Protein AF-A0A8H7R487-F1 (afdb_monomer_lite)

Foldseek 3Di:
DVVVVLVVVVVLVVVQLLVLQAADPPDDDDDPDDDDLVVLLCCQAVSNNVNLQLQLDDADPQFADPDWDPKDFAPPQLVVLVQVSCCRHHHPQEDDPVPDDPPGFYFGRIKIWAAWTAGLNDIAGAPPDPDCFNQKFWFWTDDPVDPDIDTWMWGFNTKIWGWGQHPNDTGIGIWTQIWTWRFDDCPVVDDPPDPQWTWTDPDTDDDHSSSTGNPSRGNAGWDWDFDDDPPDPPTTITIGTDDDDDDD

Radius of gyration: 18.81 Å; chains: 1; bounding box: 47×40×55 Å

Sequence (248 aa):
MALFHHHQHHLHFLNRFLDLVQPIPPTVNIIHHHFDPHEFYALSTDITRASRVTGSEPLPPDAYPLSYRSIAFMPERLYNFLLSFYRIVYGDHLVHYTNGGEGRLFVSNQYNKMKTITMIDQNYRSVKARSRRGAYAQVLFHADDRDEPMAWPCEIQFFFRHVQIVDGAPTEHVFAFVRWCNIHGDNDGRRFVDPFLEPWCSSFHVEAMDCIVPVHRLYGQVAVVKYGAQRSTNARTVVISLPKKLLA

pLDDT: mean 75.92, std 18.9, range [23.52, 97.25]

Organism: NCBI:txid1195481

Structure (mmCIF, N/CA/C/O backbone):
data_AF-A0A8H7R487-F1
#
_entry.id   AF-A0A8H7R487-F1
#
loop_
_atom_site.group_PDB
_atom_site.id
_atom_site.type_symbol
_atom_site.label_atom_id
_atom_site.label_alt_id
_atom_site.label_comp_id
_atom_site.label_asym_id
_atom_site.label_entity_id
_atom_site.label_seq_id
_atom_site.pdbx_PDB_ins_code
_atom_site.Cartn_x
_atom_site.Cartn_y
_atom_site.Cartn_z
_atom_site.occupancy
_atom_site.B_iso_or_equiv
_atom_site.auth_seq_id
_atom_site.auth_comp_id
_atom_site.auth_asym_id
_atom_site.auth_atom_id
_atom_site.pdbx_PDB_model_num
ATOM 1 N N . MET A 1 1 ? -4.572 16.108 -28.560 1.00 26.02 1 MET A N 1
ATOM 2 C CA . MET A 1 1 ? -5.484 14.947 -28.445 1.00 26.02 1 MET A CA 1
ATOM 3 C C . MET A 1 1 ? -4.925 13.784 -27.608 1.00 26.02 1 MET A C 1
ATOM 5 O O . MET A 1 1 ? -5.729 13.091 -27.012 1.00 26.02 1 MET A O 1
ATOM 9 N N . ALA A 1 2 ? -3.604 13.599 -27.449 1.00 28.09 2 ALA A N 1
ATOM 10 C CA . ALA A 1 2 ? -3.029 12.470 -26.684 1.00 28.09 2 ALA A CA 1
ATOM 11 C C . ALA A 1 2 ? -2.961 12.630 -25.141 1.00 28.09 2 ALA A C 1
ATOM 13 O O . ALA A 1 2 ? -2.787 11.647 -24.428 1.00 28.09 2 ALA A O 1
ATOM 14 N N . LEU A 1 3 ? -3.138 13.844 -24.599 1.00 24.91 3 LEU A N 1
ATOM 15 C CA . LEU A 1 3 ? -3.221 14.084 -23.143 1.00 24.91 3 LEU A CA 1
ATOM 16 C C . LEU A 1 3 ? -4.493 13.489 -22.507 1.00 24.91 3 LEU A C 1
ATOM 18 O O . LEU A 1 3 ? -4.497 13.192 -21.316 1.00 24.91 3 LEU A O 1
ATOM 22 N N . PHE A 1 4 ? -5.547 13.272 -23.302 1.00 23.52 4 PHE A N 1
ATOM 23 C CA . PHE A 1 4 ? -6.805 12.690 -22.831 1.00 23.52 4 PHE A CA 1
ATOM 24 C C . PHE A 1 4 ? -6.697 11.178 -22.575 1.00 23.52 4 PHE A C 1
ATOM 26 O O . PHE A 1 4 ? -7.231 10.703 -21.577 1.00 23.52 4 PHE A O 1
ATOM 33 N N . HIS A 1 5 ? -5.936 10.432 -23.385 1.00 29.22 5 HIS A N 1
ATOM 34 C CA . HIS A 1 5 ? -5.805 8.978 -23.211 1.00 29.22 5 HIS A CA 1
ATOM 35 C C . HIS A 1 5 ? -4.975 8.581 -21.981 1.00 29.22 5 HIS A C 1
ATOM 37 O O . HIS A 1 5 ? -5.336 7.650 -21.268 1.00 29.22 5 HIS A O 1
ATOM 43 N N . HIS A 1 6 ? -3.892 9.304 -21.671 1.00 36.34 6 HIS A N 1
ATOM 44 C CA . HIS A 1 6 ? -3.061 8.991 -20.499 1.00 36.34 6 HIS A CA 1
ATOM 45 C C . HIS A 1 6 ? -3.786 9.279 -19.175 1.00 36.34 6 HIS A C 1
ATOM 47 O O . HIS A 1 6 ? -3.665 8.519 -18.214 1.00 36.34 6 HIS A O 1
ATOM 53 N N . HIS A 1 7 ? -4.592 10.346 -19.139 1.00 38.44 7 HIS A N 1
ATOM 54 C CA . HIS A 1 7 ? -5.440 10.641 -17.989 1.00 38.44 7 HIS A CA 1
ATOM 55 C C . HIS A 1 7 ? -6.543 9.588 -17.818 1.00 38.44 7 HIS A C 1
ATOM 57 O O . HIS A 1 7 ? -6.827 9.204 -16.689 1.00 38.44 7 HIS A O 1
ATOM 63 N N . GLN A 1 8 ? -7.090 9.052 -18.917 1.00 46.31 8 GLN A N 1
ATOM 64 C CA . GLN A 1 8 ? -8.057 7.954 -18.871 1.00 46.31 8 GLN A CA 1
ATOM 65 C C . GLN A 1 8 ? -7.461 6.667 -18.299 1.00 46.31 8 GLN A C 1
ATOM 67 O O . GLN A 1 8 ? -8.051 6.131 -17.375 1.00 46.31 8 GLN A O 1
ATOM 72 N N . HIS A 1 9 ? -6.292 6.192 -18.744 1.00 50.19 9 HIS A N 1
ATOM 73 C CA . HIS A 1 9 ? -5.714 4.957 -18.185 1.00 50.19 9 HIS A CA 1
ATOM 74 C C . HIS A 1 9 ? -5.382 5.071 -16.691 1.00 50.19 9 HIS A C 1
ATOM 76 O O . HIS A 1 9 ? -5.595 4.116 -15.953 1.00 50.19 9 HIS A O 1
ATOM 82 N N . HIS A 1 10 ? -4.918 6.236 -16.228 1.00 49.34 10 HIS A N 1
ATOM 83 C CA . HIS A 1 10 ? -4.695 6.480 -14.802 1.00 49.34 10 HIS A CA 1
ATOM 84 C C . HIS A 1 10 ? -6.005 6.602 -14.016 1.00 49.34 10 HIS A C 1
ATOM 86 O O . HIS A 1 10 ? -6.115 6.020 -12.949 1.00 49.34 10 HIS A O 1
ATOM 92 N N . LEU A 1 11 ? -7.011 7.324 -14.519 1.00 48.47 11 LEU A N 1
ATOM 93 C CA . LEU A 1 11 ? -8.323 7.390 -13.866 1.00 48.47 11 LEU A CA 1
ATOM 94 C C . LEU A 1 11 ? -9.015 6.021 -13.849 1.00 48.47 11 LEU A C 1
ATOM 96 O O . LEU A 1 11 ? -9.622 5.681 -12.845 1.00 48.47 11 LEU A O 1
ATOM 100 N N . HIS A 1 12 ? -8.877 5.215 -14.903 1.00 54.31 12 HIS A N 1
ATOM 101 C CA . HIS A 1 12 ? -9.318 3.820 -14.920 1.00 54.31 12 HIS A CA 1
ATOM 102 C C . HIS A 1 12 ? -8.524 2.979 -13.917 1.00 54.31 12 HIS A C 1
ATOM 104 O O . HIS A 1 12 ? -9.135 2.250 -13.150 1.00 54.31 12 HIS A O 1
ATOM 110 N N . PHE A 1 13 ? -7.194 3.108 -13.851 1.00 54.09 13 PHE A N 1
ATOM 111 C CA . PHE A 1 13 ? -6.378 2.443 -12.830 1.00 54.09 13 PHE A CA 1
ATOM 112 C C . PHE A 1 13 ? -6.825 2.822 -11.415 1.00 54.09 13 PHE A C 1
ATOM 114 O O . PHE A 1 13 ? -7.031 1.936 -10.598 1.00 54.09 13 PHE A O 1
ATOM 121 N N . LEU A 1 14 ? -7.023 4.114 -11.139 1.00 52.91 14 LEU A N 1
ATOM 122 C CA . LEU A 1 14 ? -7.498 4.620 -9.854 1.00 52.91 14 LEU A CA 1
ATOM 123 C C . LEU A 1 14 ? -8.879 4.073 -9.528 1.00 52.91 14 LEU A C 1
ATOM 125 O O . LEU A 1 14 ? -9.044 3.432 -8.501 1.00 52.91 14 LEU A O 1
ATOM 129 N N . ASN A 1 15 ? -9.852 4.280 -10.414 1.00 51.72 15 ASN A N 1
ATOM 130 C CA . ASN A 1 15 ? -11.217 3.808 -10.219 1.00 51.72 15 ASN A CA 1
ATOM 131 C C . ASN A 1 15 ? -11.252 2.294 -10.025 1.00 51.72 15 ASN A C 1
ATOM 133 O O . ASN A 1 15 ? -11.994 1.831 -9.180 1.00 51.72 15 ASN A O 1
ATOM 137 N N . ARG A 1 16 ? -10.396 1.526 -10.709 1.00 58.84 16 ARG A N 1
ATOM 138 C CA . ARG A 1 16 ? -10.346 0.068 -10.562 1.00 58.84 16 ARG A CA 1
ATOM 139 C C . ARG A 1 16 ? -9.568 -0.390 -9.349 1.00 58.84 16 ARG A C 1
ATOM 141 O O . ARG A 1 16 ? -9.973 -1.356 -8.729 1.00 58.84 16 ARG A O 1
ATOM 148 N N . PHE A 1 17 ? -8.490 0.282 -8.963 1.00 52.75 17 PHE A N 1
ATOM 149 C CA . PHE A 1 17 ? -7.848 0.040 -7.673 1.00 52.75 17 PHE A CA 1
ATOM 150 C C . PHE A 1 17 ? -8.853 0.276 -6.539 1.00 52.75 17 PHE A C 1
ATOM 152 O O . PHE A 1 17 ? -8.942 -0.535 -5.621 1.00 52.75 17 PHE A O 1
ATOM 159 N N . LEU A 1 18 ? -9.658 1.335 -6.654 1.00 54.44 18 LEU A N 1
ATOM 160 C CA . LEU A 1 18 ? -10.776 1.619 -5.763 1.00 54.44 18 LEU A CA 1
ATOM 161 C C . LEU A 1 18 ? -11.892 0.573 -5.879 1.00 54.44 18 LEU A C 1
ATOM 163 O O . LEU A 1 18 ? -12.386 0.155 -4.850 1.00 54.44 18 LEU A O 1
ATOM 167 N N . ASP A 1 19 ? -12.238 0.091 -7.077 1.00 53.88 19 ASP A N 1
ATOM 168 C CA . ASP A 1 19 ? -13.230 -0.980 -7.265 1.00 53.88 19 ASP A CA 1
ATOM 169 C C . ASP A 1 19 ? -12.734 -2.330 -6.740 1.00 53.88 19 ASP A C 1
ATOM 171 O O . ASP A 1 19 ? -13.540 -3.200 -6.413 1.00 53.88 19 ASP A O 1
ATOM 175 N N . LEU A 1 20 ? -11.417 -2.541 -6.676 1.00 49.78 20 LEU A N 1
ATOM 176 C CA . LEU A 1 20 ? -10.867 -3.686 -5.977 1.00 49.78 20 LEU A CA 1
ATOM 177 C C . LEU A 1 20 ? -11.161 -3.495 -4.497 1.00 49.78 20 LEU A C 1
ATOM 179 O O . LEU A 1 20 ? -11.842 -4.328 -3.935 1.00 49.78 20 LEU A O 1
ATOM 183 N N . VAL A 1 21 ? -10.773 -2.400 -3.858 1.00 50.91 21 VAL A N 1
ATOM 184 C CA . VAL A 1 21 ? -11.092 -2.203 -2.436 1.00 50.91 21 VAL A CA 1
ATOM 185 C C . VAL A 1 21 ? -12.616 -2.077 -2.241 1.00 50.91 21 VAL A C 1
ATOM 187 O O . VAL A 1 21 ? -13.202 -1.044 -2.518 1.00 50.91 21 VAL A O 1
ATOM 190 N N . GLN A 1 22 ? -13.290 -3.122 -1.761 1.00 52.34 22 GLN A N 1
ATOM 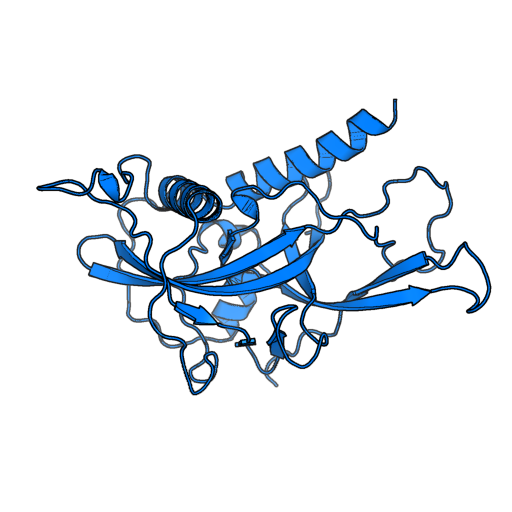191 C CA . GLN A 1 22 ? -14.736 -3.092 -1.503 1.00 52.34 22 GLN A CA 1
ATOM 192 C C . GLN A 1 22 ? -15.008 -3.157 0.004 1.00 52.34 22 GLN A C 1
ATOM 194 O O . GLN A 1 22 ? -14.221 -3.776 0.729 1.00 52.34 22 GLN A O 1
ATOM 199 N N . PRO A 1 23 ? -16.126 -2.581 0.487 1.00 48.59 23 PRO A N 1
ATOM 200 C CA . PRO A 1 23 ? -16.543 -2.750 1.870 1.00 48.59 23 PRO A CA 1
ATOM 201 C C . PRO A 1 23 ? -16.678 -4.233 2.205 1.00 48.59 23 PRO A C 1
ATOM 203 O O . PRO A 1 23 ? -17.363 -4.983 1.501 1.00 48.59 23 PRO A O 1
ATOM 206 N N . ILE A 1 24 ? -16.042 -4.671 3.288 1.00 48.88 24 ILE A N 1
ATOM 207 C CA . ILE A 1 24 ? -16.212 -6.040 3.772 1.00 48.88 24 ILE A CA 1
ATOM 208 C C . ILE A 1 24 ? -17.631 -6.157 4.359 1.00 48.88 24 ILE A C 1
ATOM 210 O O . ILE A 1 24 ? -18.002 -5.344 5.209 1.00 48.88 24 ILE A O 1
ATOM 214 N N . PRO A 1 25 ? -18.455 -7.140 3.938 1.00 39.41 25 PRO A N 1
ATOM 215 C CA . PRO A 1 25 ? -19.746 -7.381 4.572 1.00 39.41 25 PRO A CA 1
ATOM 216 C C . PRO A 1 25 ? -19.557 -7.718 6.063 1.00 39.41 25 PRO A C 1
ATOM 218 O O . PRO A 1 25 ? -18.576 -8.378 6.402 1.00 39.41 25 PRO A O 1
ATOM 221 N N . PRO A 1 26 ? -20.503 -7.363 6.954 1.00 38.28 26 PRO A N 1
ATOM 222 C CA . PRO A 1 26 ? -20.344 -7.424 8.417 1.00 38.28 26 PRO A CA 1
ATOM 223 C C . PRO A 1 26 ? -20.295 -8.839 9.039 1.00 38.28 26 PRO A C 1
ATOM 225 O O . PRO A 1 26 ? -20.679 -9.038 10.184 1.00 38.28 26 PRO A O 1
ATOM 228 N N . THR A 1 27 ? -19.842 -9.857 8.309 1.00 36.78 27 THR A N 1
ATOM 229 C CA . THR A 1 27 ? -19.671 -11.225 8.818 1.00 36.78 27 THR A CA 1
ATOM 230 C C . THR A 1 27 ? -18.433 -11.875 8.209 1.00 36.78 27 THR A C 1
ATOM 232 O O . THR A 1 27 ? -18.515 -12.691 7.295 1.00 36.78 27 THR A O 1
ATOM 235 N N . VAL A 1 28 ? -17.260 -11.547 8.748 1.00 38.66 28 VAL A N 1
ATOM 236 C CA . VAL A 1 28 ? -16.087 -12.416 8.621 1.00 38.66 28 VAL A CA 1
ATOM 237 C C . VAL A 1 28 ? -15.566 -12.687 10.024 1.00 38.66 28 VAL A C 1
ATOM 239 O O . VAL A 1 28 ? -15.021 -11.809 10.680 1.00 38.66 28 VAL A O 1
ATOM 242 N N . ASN A 1 29 ? -15.764 -13.919 10.495 1.00 31.83 29 ASN A N 1
ATOM 243 C CA . ASN A 1 29 ? -15.099 -14.411 11.696 1.00 31.83 29 ASN A CA 1
ATOM 244 C C . ASN A 1 29 ? -13.588 -14.373 11.446 1.00 31.83 29 ASN A C 1
ATOM 246 O O . ASN A 1 29 ? -13.082 -15.140 10.627 1.00 31.83 29 ASN A O 1
ATOM 250 N N . ILE A 1 30 ? -12.876 -13.481 12.133 1.00 41.38 30 ILE A N 1
ATOM 251 C CA . ILE A 1 30 ? -11.419 -13.396 12.049 1.00 41.38 30 ILE A CA 1
ATOM 252 C C . ILE A 1 30 ? -10.845 -14.563 12.854 1.00 41.38 30 ILE A C 1
ATOM 254 O O . ILE A 1 30 ? -10.816 -14.551 14.084 1.00 41.38 30 ILE A O 1
ATOM 258 N N . ILE A 1 31 ? -10.410 -15.602 12.149 1.00 42.34 31 ILE A N 1
ATOM 259 C CA . ILE A 1 31 ? -9.563 -16.647 12.713 1.00 42.34 31 ILE A CA 1
ATOM 260 C C . ILE A 1 31 ? -8.160 -16.035 12.829 1.00 42.34 31 ILE A C 1
ATOM 262 O O . ILE A 1 31 ? -7.706 -15.338 11.922 1.00 42.34 31 ILE A O 1
ATOM 266 N N . HIS A 1 32 ? -7.451 -16.268 13.936 1.00 41.78 32 HIS A N 1
ATOM 267 C CA . HIS A 1 32 ? -6.013 -16.000 13.995 1.00 41.78 32 HIS A CA 1
ATOM 268 C C . HIS A 1 32 ? -5.321 -16.901 12.967 1.00 41.78 32 HIS A C 1
ATOM 270 O O . HIS A 1 32 ? -5.027 -18.064 13.242 1.00 41.78 32 HIS A O 1
ATOM 276 N N . HIS A 1 33 ? -5.135 -16.392 11.755 1.00 56.25 33 HIS A N 1
ATOM 277 C CA . HIS A 1 33 ? -4.571 -17.173 10.672 1.00 56.25 33 HIS A CA 1
ATOM 278 C C . HIS A 1 33 ? -3.057 -17.286 10.870 1.00 56.25 33 HIS A C 1
ATOM 280 O O . HIS A 1 33 ? -2.335 -16.296 10.989 1.00 56.25 33 HIS A O 1
ATOM 286 N N . HIS A 1 34 ? -2.582 -18.528 10.937 1.00 77.25 34 HIS A N 1
ATOM 287 C CA . HIS A 1 34 ? -1.179 -18.840 10.717 1.00 77.25 34 HIS A CA 1
ATOM 288 C C . HIS A 1 34 ? -0.788 -18.359 9.314 1.00 77.25 34 HIS A C 1
ATOM 290 O O . HIS A 1 34 ? -1.612 -18.395 8.402 1.00 77.25 34 HIS A O 1
ATOM 296 N N . PHE A 1 35 ? 0.451 -17.902 9.137 1.00 82.25 35 PHE A N 1
ATOM 297 C CA . PHE A 1 35 ? 0.938 -17.531 7.813 1.00 82.25 35 PHE A CA 1
ATOM 298 C C . PHE A 1 35 ? 0.898 -18.747 6.876 1.00 82.25 35 PHE A C 1
ATOM 300 O O . PHE A 1 35 ? 1.613 -19.721 7.101 1.00 82.25 35 PHE A O 1
ATOM 307 N N . ASP A 1 36 ? 0.073 -18.672 5.830 1.00 85.19 36 ASP A N 1
ATOM 308 C CA . ASP A 1 36 ? 0.046 -19.629 4.725 1.00 85.19 36 ASP A CA 1
ATOM 309 C C . ASP A 1 36 ? 0.674 -18.974 3.480 1.00 85.19 36 ASP A C 1
ATOM 311 O O . ASP A 1 36 ? 0.131 -18.001 2.938 1.00 85.19 36 ASP A O 1
ATOM 315 N N . PRO A 1 37 ? 1.814 -19.485 2.988 1.00 82.94 37 PRO A N 1
ATOM 316 C CA . PRO A 1 37 ? 2.452 -18.918 1.814 1.00 82.94 37 PRO A CA 1
ATOM 317 C C . PRO A 1 37 ? 1.656 -19.045 0.510 1.00 82.94 37 PRO A C 1
ATOM 319 O O . PRO A 1 37 ? 1.810 -18.194 -0.371 1.00 82.94 37 PRO A O 1
ATOM 322 N N . HIS A 1 38 ? 0.824 -20.080 0.359 1.00 83.06 38 HIS A N 1
ATOM 323 C CA . HIS A 1 38 ? -0.032 -20.237 -0.818 1.00 83.06 38 HIS A CA 1
ATOM 324 C C . HIS A 1 38 ? -1.132 -19.181 -0.824 1.00 83.06 38 HIS A C 1
ATOM 326 O O . HIS A 1 38 ? -1.396 -18.569 -1.862 1.00 83.06 38 HIS A O 1
ATOM 332 N N . GLU A 1 39 ? -1.728 -18.925 0.341 1.00 84.12 39 GLU A N 1
ATOM 333 C CA . GLU A 1 39 ? -2.702 -17.852 0.500 1.00 84.12 39 GLU A CA 1
ATOM 334 C C . GLU A 1 39 ? -2.058 -16.487 0.248 1.00 84.12 39 GLU A C 1
ATOM 336 O O . GLU A 1 39 ? -2.569 -15.719 -0.567 1.00 84.12 39 GLU A O 1
ATOM 341 N N . PHE A 1 40 ? -0.889 -16.212 0.836 1.00 83.31 40 PHE A N 1
ATOM 342 C CA . PHE A 1 40 ? -0.150 -14.975 0.572 1.00 83.31 40 PHE A CA 1
ATOM 343 C C . PHE A 1 40 ? 0.125 -14.784 -0.925 1.00 83.31 40 PHE A C 1
ATOM 345 O O . PHE A 1 40 ? -0.071 -13.695 -1.473 1.00 83.31 40 PHE A O 1
ATOM 352 N N . TYR A 1 41 ? 0.564 -15.845 -1.611 1.00 81.62 41 TYR A N 1
ATOM 353 C CA . TYR A 1 41 ? 0.789 -15.788 -3.049 1.00 81.62 41 TYR A CA 1
ATOM 354 C C . TYR A 1 41 ? -0.503 -15.438 -3.792 1.00 81.62 41 TYR A C 1
ATOM 356 O O . TYR A 1 41 ? -0.489 -14.499 -4.587 1.00 81.62 41 TYR A O 1
ATOM 364 N N . ALA A 1 42 ? -1.615 -16.109 -3.482 1.00 81.31 42 ALA A N 1
ATOM 365 C CA . ALA A 1 42 ? -2.911 -15.839 -4.096 1.00 81.31 42 ALA A CA 1
ATOM 366 C C . ALA A 1 42 ? -3.372 -14.387 -3.881 1.00 81.31 42 ALA A C 1
ATOM 368 O O . ALA A 1 42 ? -3.805 -13.751 -4.832 1.00 81.31 42 ALA A O 1
ATOM 369 N N . LEU A 1 43 ? -3.203 -13.800 -2.691 1.00 81.50 43 LEU A N 1
ATOM 370 C CA . LEU A 1 43 ? -3.587 -12.397 -2.432 1.00 81.50 43 LEU A CA 1
ATOM 371 C C . LEU A 1 43 ? -2.824 -11.387 -3.310 1.00 81.50 43 LEU A C 1
ATOM 373 O O . LEU A 1 43 ? -3.329 -10.301 -3.617 1.00 81.50 43 LEU A O 1
ATOM 377 N N . SER A 1 44 ? -1.614 -11.757 -3.736 1.00 76.31 44 SER A N 1
ATOM 378 C CA . SER A 1 44 ? -0.764 -10.938 -4.601 1.00 76.31 44 SER A CA 1
ATOM 379 C C . SER A 1 44 ? -0.968 -11.182 -6.103 1.00 76.31 44 SER A C 1
ATOM 381 O O . SER A 1 44 ? -0.537 -10.346 -6.895 1.00 76.31 44 SER A O 1
ATOM 383 N N . THR A 1 45 ? -1.589 -12.299 -6.508 1.00 75.81 45 THR A N 1
ATOM 384 C CA . THR A 1 45 ? -1.719 -12.718 -7.922 1.00 75.81 45 THR A CA 1
ATOM 385 C C . THR A 1 45 ? -3.156 -12.851 -8.414 1.00 75.81 45 THR A C 1
ATOM 387 O O . THR A 1 45 ? -3.431 -12.542 -9.570 1.00 75.81 45 THR A O 1
ATOM 390 N N . ASP A 1 46 ? -4.077 -13.257 -7.546 1.00 77.31 46 ASP A N 1
ATOM 391 C CA . ASP A 1 46 ? -5.496 -13.389 -7.839 1.00 77.31 46 ASP A CA 1
ATOM 392 C C . ASP A 1 46 ? -6.197 -12.048 -7.604 1.00 77.31 46 ASP A C 1
ATOM 394 O O . ASP A 1 46 ? -6.462 -11.624 -6.473 1.00 77.31 46 ASP A O 1
ATOM 398 N N . ILE A 1 47 ? -6.489 -11.345 -8.698 1.00 69.25 47 ILE A N 1
ATOM 399 C CA . ILE A 1 47 ? -7.143 -10.039 -8.625 1.00 69.25 47 ILE A CA 1
ATOM 400 C C . ILE A 1 47 ? -8.586 -10.159 -8.118 1.00 69.25 47 ILE A C 1
ATOM 402 O O . ILE A 1 47 ? -9.075 -9.232 -7.481 1.00 69.25 47 ILE A O 1
ATOM 406 N N . THR A 1 48 ? -9.258 -11.299 -8.295 1.00 67.38 48 THR A N 1
ATOM 407 C CA . THR A 1 48 ? -10.623 -11.474 -7.767 1.00 67.38 48 THR A CA 1
ATOM 408 C C . THR A 1 48 ? -10.646 -11.443 -6.237 1.00 67.38 48 THR A C 1
ATOM 410 O O . THR A 1 48 ? -11.623 -11.001 -5.631 1.00 67.38 48 THR A O 1
ATOM 413 N N . ARG A 1 49 ? -9.532 -11.841 -5.607 1.00 67.06 49 ARG A N 1
ATOM 414 C CA . ARG A 1 49 ? -9.318 -11.791 -4.154 1.00 67.06 49 ARG A CA 1
ATOM 415 C C . ARG A 1 49 ? -8.669 -10.496 -3.683 1.00 67.06 49 ARG A C 1
ATOM 417 O O . ARG A 1 49 ? -8.737 -10.206 -2.492 1.00 67.06 49 ARG A O 1
ATOM 424 N N . ALA A 1 50 ? -8.100 -9.700 -4.594 1.00 60.34 50 ALA A N 1
ATOM 425 C CA . ALA A 1 50 ? -7.521 -8.386 -4.298 1.00 60.34 50 ALA A CA 1
ATOM 426 C C . ALA A 1 50 ? -8.464 -7.491 -3.508 1.00 60.34 50 ALA A C 1
ATOM 428 O O . ALA A 1 50 ? -8.017 -6.699 -2.683 1.00 60.34 50 ALA A O 1
ATOM 429 N N . SER A 1 51 ? -9.760 -7.635 -3.778 1.00 62.34 51 SER A N 1
ATOM 430 C CA . SER A 1 51 ? -10.793 -6.808 -3.188 1.00 62.34 51 SER A CA 1
ATOM 431 C C . SER A 1 51 ? -10.989 -6.982 -1.697 1.00 62.34 51 SER A C 1
ATOM 433 O O . SER A 1 51 ? -11.531 -6.112 -1.021 1.00 62.34 51 SER A O 1
ATOM 435 N N . ARG A 1 52 ? -10.505 -8.109 -1.183 1.00 71.81 52 ARG A N 1
ATOM 436 C CA . ARG A 1 52 ? -10.580 -8.485 0.223 1.00 71.81 52 ARG A CA 1
ATOM 437 C C . ARG A 1 52 ? -9.290 -8.181 0.973 1.00 71.81 52 ARG A C 1
ATOM 439 O O . ARG A 1 52 ? -9.225 -8.450 2.165 1.00 71.81 52 ARG A O 1
ATOM 446 N N . VAL A 1 53 ? -8.272 -7.658 0.283 1.00 82.88 53 VAL A N 1
ATOM 447 C CA . VAL A 1 53 ? -6.964 -7.389 0.875 1.00 82.88 53 VAL A CA 1
ATOM 448 C C . VAL A 1 53 ? -6.992 -6.043 1.583 1.00 82.88 53 VAL A C 1
ATOM 450 O O . VAL A 1 53 ? -7.000 -4.985 0.956 1.00 82.88 53 VAL A O 1
ATOM 453 N N . THR A 1 54 ? -6.947 -6.084 2.903 1.00 89.56 54 THR A N 1
ATOM 454 C CA . THR A 1 54 ? -6.978 -4.901 3.768 1.00 89.56 54 THR A CA 1
ATOM 455 C C . THR A 1 54 ? -5.597 -4.505 4.273 1.00 89.56 54 THR A C 1
ATOM 457 O O . THR A 1 54 ? -5.399 -3.372 4.707 1.00 89.56 54 THR A O 1
ATOM 460 N N . GLY A 1 55 ? -4.632 -5.427 4.219 1.00 90.94 55 GLY A N 1
ATOM 461 C CA . GLY A 1 55 ? -3.321 -5.275 4.841 1.00 90.94 55 GLY A CA 1
ATOM 462 C C . GLY A 1 55 ? -3.234 -5.887 6.235 1.00 90.94 55 GLY A C 1
ATOM 463 O O . GLY A 1 55 ? -2.154 -5.824 6.818 1.00 90.94 55 GLY A O 1
ATOM 464 N N . SER A 1 56 ? -4.320 -6.468 6.759 1.00 92.25 56 SER A N 1
ATOM 465 C CA . SER A 1 56 ? -4.333 -7.198 8.033 1.00 92.25 56 SER A CA 1
ATOM 466 C C . SER A 1 56 ? -4.083 -8.696 7.904 1.00 92.25 56 SER A C 1
ATOM 468 O O . SER A 1 56 ? -4.168 -9.424 8.893 1.00 92.25 56 SER A O 1
ATOM 470 N N . GLU A 1 57 ? -3.844 -9.183 6.690 1.00 90.50 57 GLU A N 1
ATOM 471 C CA . GLU A 1 57 ? -3.581 -10.597 6.456 1.00 90.50 57 GLU A CA 1
ATOM 472 C C . GLU A 1 57 ? -2.239 -11.009 7.097 1.00 90.50 57 GLU A C 1
ATOM 474 O O . GLU A 1 57 ? -1.353 -10.165 7.280 1.00 90.50 57 GLU A O 1
ATOM 479 N N . PRO A 1 58 ? -2.068 -12.288 7.477 1.00 88.31 58 PRO A N 1
ATOM 480 C CA . PRO A 1 58 ? -0.839 -12.742 8.110 1.00 88.31 58 PRO A CA 1
ATOM 481 C C . PRO A 1 58 ? 0.380 -12.564 7.207 1.00 88.31 58 PRO A C 1
ATOM 483 O O . PRO A 1 58 ? 0.392 -12.970 6.044 1.00 88.31 58 PRO A O 1
ATOM 486 N N . LEU A 1 59 ? 1.450 -12.039 7.797 1.00 88.44 59 LEU A N 1
ATOM 487 C CA . LEU A 1 59 ? 2.760 -11.943 7.168 1.00 88.44 59 LEU A CA 1
ATOM 488 C C . LEU A 1 59 ? 3.698 -13.056 7.654 1.00 88.44 59 LEU A C 1
ATOM 490 O O . LEU A 1 59 ? 3.497 -13.596 8.747 1.00 88.44 59 LEU A O 1
ATOM 494 N N . PRO A 1 60 ? 4.754 -13.376 6.880 1.00 85.94 60 PRO A N 1
ATOM 495 C CA . PRO A 1 60 ? 5.819 -14.254 7.346 1.00 85.94 60 PRO A CA 1
ATOM 496 C C . PRO A 1 60 ? 6.377 -13.803 8.709 1.00 85.94 60 PRO A C 1
ATOM 498 O O . PRO A 1 60 ? 6.505 -12.597 8.943 1.00 85.94 60 PRO A O 1
ATOM 501 N N . PRO A 1 61 ? 6.781 -14.730 9.598 1.00 81.81 61 PRO A N 1
ATOM 502 C CA . PRO A 1 61 ? 7.326 -14.376 10.913 1.00 81.81 61 PRO A CA 1
ATOM 503 C C . PRO A 1 61 ? 8.553 -13.451 10.861 1.00 81.81 61 PRO A C 1
ATOM 505 O O . PRO A 1 61 ? 8.789 -12.668 11.779 1.00 81.81 61 PRO A O 1
ATOM 508 N N . ASP A 1 62 ? 9.334 -13.528 9.785 1.00 83.81 62 ASP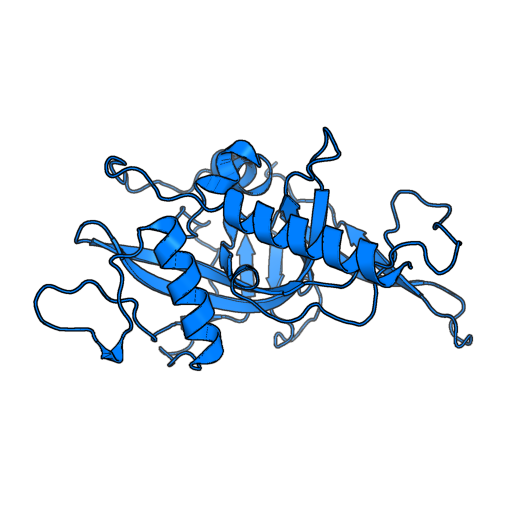 A N 1
ATOM 509 C CA . ASP A 1 62 ? 10.543 -12.743 9.539 1.00 83.81 62 ASP A CA 1
ATOM 510 C C . ASP A 1 62 ? 10.285 -11.476 8.705 1.00 83.81 62 ASP A C 1
ATOM 512 O O . ASP A 1 62 ? 11.231 -10.815 8.258 1.00 83.81 62 ASP A O 1
ATOM 516 N N . ALA A 1 63 ? 9.014 -11.117 8.485 1.00 86.31 63 ALA A N 1
ATOM 517 C CA . ALA A 1 63 ? 8.679 -10.035 7.574 1.00 86.31 63 ALA A CA 1
ATOM 518 C C . ALA A 1 63 ? 9.174 -8.674 8.054 1.00 86.31 63 ALA A C 1
ATOM 520 O O . ALA A 1 63 ? 9.632 -7.836 7.266 1.00 86.31 63 ALA A O 1
ATOM 521 N N . TYR A 1 64 ? 9.109 -8.452 9.360 1.00 84.00 64 TYR A N 1
ATOM 522 C CA . TYR A 1 64 ? 9.470 -7.184 9.963 1.00 84.00 64 TYR A CA 1
ATOM 523 C C . TYR A 1 64 ? 10.970 -7.092 10.255 1.00 84.00 64 TYR A C 1
ATOM 525 O O . TYR A 1 64 ? 11.620 -8.083 10.594 1.00 84.00 64 TYR A O 1
ATOM 533 N N . PRO A 1 65 ? 11.557 -5.884 10.181 1.00 74.38 65 PRO A N 1
ATOM 534 C CA . PRO A 1 65 ? 12.905 -5.681 10.682 1.00 74.38 65 PRO A CA 1
ATOM 535 C C . PRO A 1 65 ? 12.954 -5.937 12.195 1.00 74.38 65 PRO A C 1
ATOM 537 O O . PRO A 1 65 ? 12.036 -5.576 12.924 1.00 74.38 65 PRO A O 1
ATOM 540 N N . LEU A 1 66 ? 14.088 -6.455 12.677 1.00 59.66 66 LEU A N 1
ATOM 541 C CA . LEU A 1 66 ? 14.333 -6.728 14.103 1.00 59.66 66 LEU A CA 1
ATOM 542 C C . LEU A 1 66 ? 14.194 -5.491 15.014 1.00 59.66 66 LEU A C 1
ATOM 544 O O . LEU A 1 66 ? 14.097 -5.631 16.229 1.00 59.66 66 LEU A O 1
ATOM 548 N N . SER A 1 67 ? 14.214 -4.278 14.450 1.00 62.41 67 SER A N 1
ATOM 549 C CA . SER A 1 67 ? 13.972 -3.039 15.184 1.00 62.41 67 SER A CA 1
ATOM 550 C C . SER A 1 67 ? 12.933 -2.158 14.494 1.00 62.41 67 SER A C 1
ATOM 552 O O . SER A 1 67 ? 13.050 -1.796 13.318 1.00 62.41 67 SER A O 1
ATOM 554 N N . TYR A 1 68 ? 11.921 -1.770 15.267 1.00 62.12 68 TYR A N 1
ATOM 555 C CA . TYR A 1 68 ? 10.921 -0.795 14.856 1.00 62.12 68 TYR A CA 1
ATOM 556 C C . TYR A 1 68 ? 11.386 0.621 15.186 1.00 62.12 68 TYR A C 1
ATOM 558 O O . TYR A 1 68 ? 12.089 0.862 16.169 1.00 62.12 68 TYR A O 1
ATOM 566 N N . ARG A 1 69 ? 10.955 1.593 14.378 1.00 64.50 69 ARG A N 1
ATOM 567 C CA . ARG A 1 69 ? 10.963 2.990 14.823 1.00 64.50 69 ARG A CA 1
ATOM 568 C C . ARG A 1 69 ? 9.818 3.212 15.809 1.00 64.50 69 ARG A C 1
ATOM 570 O O . ARG A 1 69 ? 8.771 2.570 15.702 1.00 64.50 69 ARG A O 1
ATOM 577 N N . SER A 1 70 ? 10.026 4.158 16.723 1.00 75.31 70 SER A N 1
ATOM 578 C CA . SER A 1 70 ? 8.988 4.657 17.624 1.00 75.31 70 SER A CA 1
ATOM 579 C C . SER A 1 70 ? 7.730 5.059 16.853 1.00 75.31 70 SER A C 1
ATOM 581 O O . SER A 1 70 ? 7.799 5.408 15.668 1.00 75.31 70 SER A O 1
ATOM 583 N N . ILE A 1 71 ? 6.592 5.035 17.546 1.00 86.44 71 ILE A N 1
ATOM 584 C CA . ILE A 1 71 ? 5.338 5.586 17.032 1.00 86.44 71 ILE A CA 1
ATOM 585 C C . ILE A 1 71 ? 5.592 7.025 16.567 1.00 86.44 71 ILE A C 1
ATOM 587 O O . ILE A 1 71 ? 6.254 7.808 17.251 1.00 86.44 71 ILE A O 1
ATOM 591 N N . ALA A 1 72 ? 5.107 7.341 15.372 1.00 90.38 72 ALA A N 1
ATOM 592 C CA . ALA A 1 72 ? 5.147 8.669 14.786 1.00 90.38 72 ALA A CA 1
ATOM 593 C C . ALA A 1 72 ? 3.724 9.134 14.463 1.00 90.38 72 ALA A C 1
ATOM 595 O O . ALA A 1 72 ? 2.799 8.327 14.397 1.00 90.38 72 ALA A O 1
ATOM 596 N N . PHE A 1 73 ? 3.575 10.433 14.213 1.00 93.62 73 PHE A N 1
ATOM 597 C CA . PHE A 1 73 ? 2.324 11.028 13.752 1.00 93.62 73 PHE A CA 1
ATOM 598 C C . PHE A 1 73 ? 2.367 11.240 12.243 1.00 93.62 73 PHE A C 1
ATOM 600 O O . PHE A 1 73 ? 3.362 11.719 11.684 1.00 93.62 73 PHE A O 1
ATOM 607 N N . MET A 1 74 ? 1.305 10.813 11.578 1.00 95.06 74 MET A N 1
ATOM 608 C CA . MET A 1 74 ? 1.163 10.872 10.137 1.00 95.06 74 MET A CA 1
ATOM 609 C C . MET A 1 74 ? 0.891 12.319 9.696 1.00 95.06 74 MET A C 1
ATOM 611 O O . MET A 1 74 ? 0.041 12.978 10.290 1.00 95.06 74 MET A O 1
ATOM 615 N N . PRO A 1 75 ? 1.585 12.840 8.664 1.00 95.06 75 PRO A N 1
ATOM 616 C CA . PRO A 1 75 ? 1.228 14.130 8.086 1.00 95.06 75 PRO A CA 1
ATOM 617 C C . PRO A 1 75 ? -0.203 14.107 7.547 1.00 95.06 75 PRO A C 1
ATOM 619 O O . PRO A 1 75 ? -0.586 13.133 6.900 1.00 95.06 75 PRO A O 1
ATOM 622 N N . GLU A 1 76 ? -0.933 15.206 7.730 1.00 95.31 76 GLU A N 1
ATOM 623 C CA . GLU A 1 76 ? -2.353 15.364 7.374 1.00 95.31 76 GLU A CA 1
ATOM 624 C C . GLU A 1 76 ? -2.703 14.818 5.981 1.00 95.31 76 GLU A C 1
ATOM 626 O O . GLU A 1 76 ? -3.648 14.059 5.799 1.00 95.31 76 GLU A O 1
ATOM 631 N N . ARG A 1 77 ? -1.873 15.128 4.981 1.00 94.69 77 ARG A N 1
ATOM 632 C CA . ARG A 1 77 ? -2.057 14.645 3.608 1.00 94.69 77 ARG A CA 1
ATOM 633 C C . ARG A 1 77 ? -2.080 13.115 3.505 1.00 94.69 77 ARG A C 1
ATOM 635 O O . ARG A 1 77 ? -2.949 12.564 2.843 1.00 94.69 77 ARG A O 1
ATOM 642 N N . LEU A 1 78 ? -1.124 12.443 4.143 1.00 95.62 78 LEU A N 1
ATOM 643 C CA . LEU A 1 78 ? -1.028 10.982 4.125 1.00 95.62 78 LEU A CA 1
ATOM 644 C C . LEU A 1 78 ? -2.116 10.345 4.992 1.00 95.62 78 LEU A C 1
ATOM 646 O O . LEU A 1 78 ? -2.655 9.301 4.640 1.00 95.62 78 LEU A O 1
ATOM 650 N N . TYR A 1 79 ? -2.461 11.002 6.098 1.00 97.25 79 TYR A N 1
ATOM 651 C CA . TYR A 1 79 ? -3.565 10.589 6.947 1.00 97.25 79 TYR A CA 1
ATOM 652 C C . TYR A 1 79 ? -4.887 10.579 6.170 1.00 97.25 79 TYR A C 1
ATOM 654 O O . TYR A 1 79 ? -5.620 9.598 6.225 1.00 97.25 79 TYR A O 1
ATOM 662 N N . ASN A 1 80 ? -5.159 11.613 5.372 1.00 96.62 80 ASN A N 1
ATOM 663 C CA . ASN A 1 80 ? -6.379 11.685 4.568 1.00 96.62 80 ASN A CA 1
ATOM 664 C C . ASN A 1 80 ? -6.463 10.574 3.509 1.00 96.62 80 ASN A C 1
ATOM 666 O O . ASN A 1 80 ? -7.555 10.077 3.228 1.00 96.62 80 ASN A O 1
ATOM 670 N N . PHE A 1 81 ? -5.323 10.124 2.977 1.00 95.88 81 PHE A N 1
ATOM 671 C CA . PHE A 1 81 ? -5.260 8.925 2.139 1.00 95.88 81 PHE A CA 1
ATOM 672 C C . PHE A 1 81 ? -5.640 7.668 2.927 1.00 95.88 81 PHE A C 1
ATOM 674 O O . PHE A 1 81 ? -6.502 6.915 2.487 1.00 95.88 81 PHE A O 1
ATOM 681 N N . LEU A 1 82 ? -5.070 7.476 4.118 1.00 96.25 82 LEU A N 1
ATOM 682 C CA . LEU A 1 82 ? -5.371 6.323 4.968 1.00 96.25 82 LEU A CA 1
ATOM 683 C C . LEU A 1 82 ? -6.837 6.291 5.436 1.00 96.25 82 LEU A C 1
ATOM 685 O O . LEU A 1 82 ? -7.474 5.243 5.389 1.00 96.25 82 LEU A O 1
ATOM 689 N N . LEU A 1 83 ? -7.392 7.433 5.855 1.00 95.81 83 LEU A N 1
ATOM 690 C CA . LEU A 1 83 ? -8.801 7.545 6.237 1.00 95.81 83 LEU A CA 1
ATOM 691 C C . LEU A 1 83 ? -9.717 7.184 5.065 1.00 95.81 83 LEU A C 1
ATOM 693 O O . LEU A 1 83 ? -10.681 6.444 5.246 1.00 95.81 83 LEU A O 1
ATOM 697 N N . SER A 1 84 ? -9.406 7.690 3.869 1.00 93.94 84 SER A N 1
ATOM 698 C CA . SER A 1 84 ? -10.173 7.375 2.662 1.00 93.94 84 SER A CA 1
ATOM 699 C C . SER A 1 84 ? -10.117 5.877 2.355 1.00 93.94 84 SER A C 1
ATOM 701 O O . SER A 1 84 ? -11.152 5.285 2.078 1.00 93.94 84 SER A O 1
ATOM 703 N N . PHE A 1 85 ? -8.944 5.247 2.481 1.00 92.62 85 PHE A N 1
ATOM 704 C CA . PHE A 1 85 ? -8.791 3.800 2.310 1.00 92.62 85 PHE A CA 1
ATOM 705 C C . PHE A 1 85 ? -9.678 3.020 3.291 1.00 92.62 85 PHE A C 1
ATOM 707 O O . PHE A 1 85 ? -10.478 2.185 2.876 1.00 92.62 85 PHE A O 1
ATOM 714 N N . TYR A 1 86 ? -9.601 3.323 4.590 1.00 93.00 86 TYR A N 1
ATOM 715 C CA . TYR A 1 86 ? -10.391 2.598 5.587 1.00 93.00 86 TYR A CA 1
ATOM 716 C C . TYR A 1 86 ? -11.894 2.792 5.438 1.00 93.00 86 TYR A C 1
ATOM 718 O O . TYR A 1 86 ? -12.641 1.862 5.721 1.00 93.00 86 TYR A O 1
ATOM 726 N N . ARG A 1 87 ? -12.353 3.963 4.996 1.00 92.00 87 ARG A N 1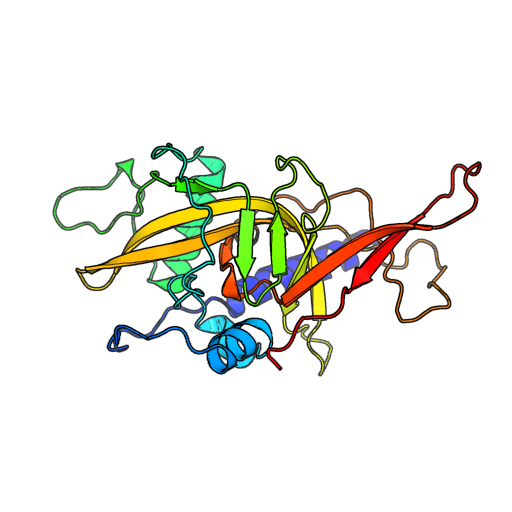
ATOM 727 C CA . ARG A 1 87 ? -13.780 4.181 4.732 1.00 92.00 87 ARG A CA 1
ATOM 728 C C . ARG A 1 87 ? -14.314 3.285 3.630 1.00 92.00 87 ARG A C 1
ATOM 730 O O . ARG A 1 87 ? -15.424 2.784 3.747 1.00 92.00 87 ARG A O 1
ATOM 737 N N . ILE A 1 88 ? -13.501 3.023 2.615 1.00 87.75 88 ILE A N 1
ATOM 738 C CA . ILE A 1 88 ? -13.870 2.071 1.575 1.00 87.75 88 ILE A CA 1
ATOM 739 C C . ILE A 1 88 ? -13.882 0.644 2.131 1.00 87.75 88 ILE A C 1
ATOM 741 O O . ILE A 1 88 ? -14.838 -0.081 1.894 1.00 87.75 88 ILE A O 1
ATOM 745 N N . VAL A 1 89 ? -12.865 0.245 2.903 1.00 87.25 89 VAL A N 1
ATOM 746 C CA . VAL A 1 89 ? -12.742 -1.136 3.414 1.00 87.25 89 VAL A CA 1
ATOM 747 C C . VAL A 1 89 ? -13.765 -1.474 4.503 1.00 87.25 89 VAL A C 1
ATOM 749 O O . VAL A 1 89 ? -14.369 -2.545 4.486 1.00 87.25 89 VAL A O 1
ATOM 752 N N . TYR A 1 90 ? -13.927 -0.589 5.485 1.00 88.75 90 TYR A N 1
ATOM 753 C CA . TYR A 1 90 ? -14.688 -0.838 6.714 1.00 88.75 90 TYR A CA 1
ATOM 754 C C . TYR A 1 90 ? -15.961 0.004 6.817 1.00 88.75 90 TYR A C 1
ATOM 756 O O . TYR A 1 90 ? -16.826 -0.299 7.633 1.00 88.75 90 TYR A O 1
ATOM 764 N N . GLY A 1 91 ? -16.106 1.037 5.987 1.00 88.88 91 GLY A N 1
ATOM 765 C CA . GLY A 1 91 ? -17.316 1.845 5.881 1.00 88.88 91 GLY A CA 1
ATOM 766 C C . GLY A 1 91 ? -17.142 3.315 6.275 1.00 88.88 91 GLY A C 1
ATOM 767 O O . GLY A 1 91 ? -16.300 3.699 7.092 1.00 88.88 91 GLY A O 1
ATOM 768 N N . ASP A 1 92 ? -18.027 4.149 5.728 1.00 89.44 92 ASP A N 1
ATOM 769 C CA . ASP A 1 92 ? -17.990 5.616 5.840 1.00 89.44 92 ASP A CA 1
ATOM 770 C C . ASP A 1 92 ? -18.241 6.174 7.249 1.00 89.44 92 ASP A C 1
ATOM 772 O O . ASP A 1 92 ? -18.030 7.362 7.503 1.00 89.44 92 ASP A O 1
ATOM 776 N N . HIS A 1 93 ? -18.658 5.326 8.190 1.00 90.12 93 HIS A N 1
ATOM 777 C CA . HIS A 1 93 ? -18.892 5.706 9.582 1.00 90.12 93 HIS A CA 1
ATOM 778 C C . HIS A 1 93 ? -17.595 6.046 10.341 1.00 90.12 93 HIS A C 1
ATOM 780 O O . HIS A 1 93 ? -17.657 6.675 11.399 1.00 90.12 93 HIS A O 1
ATOM 786 N N . LEU A 1 94 ? -16.426 5.663 9.810 1.00 92.38 94 LEU A N 1
ATOM 787 C CA . LEU A 1 94 ? -15.128 6.019 10.378 1.00 92.38 94 LEU A CA 1
ATOM 788 C C . LEU A 1 94 ? -14.865 7.527 10.266 1.00 92.38 94 LEU A C 1
ATOM 790 O O . LEU A 1 94 ? -14.907 8.121 9.180 1.00 92.38 94 LEU A O 1
ATOM 794 N N . VAL A 1 95 ? -14.563 8.166 11.398 1.00 94.12 95 VAL A N 1
ATOM 795 C CA . VAL A 1 95 ? -14.337 9.617 11.476 1.00 94.12 95 VAL A CA 1
ATOM 796 C C . VAL A 1 95 ? -12.862 9.993 11.608 1.00 94.12 95 VAL A C 1
ATOM 798 O O . VAL A 1 95 ? -11.990 9.174 11.897 1.00 94.12 95 VAL A O 1
ATOM 801 N N . HIS A 1 96 ? -12.597 11.281 11.389 1.00 95.88 96 HIS A N 1
ATOM 802 C CA . HIS A 1 96 ? -11.286 11.890 11.566 1.00 95.88 96 HIS A CA 1
ATOM 803 C C . HIS A 1 96 ? -10.774 11.756 13.015 1.00 95.88 96 HIS A C 1
ATOM 805 O O . HIS A 1 96 ? -11.577 11.876 13.940 1.00 95.88 96 HIS A O 1
ATOM 811 N N . TYR A 1 97 ? -9.460 11.594 13.237 1.00 93.12 97 TYR A N 1
ATOM 812 C CA . TYR A 1 97 ? -8.882 11.438 14.586 1.00 93.12 97 TYR A CA 1
ATOM 813 C C . TYR A 1 97 ? -9.205 12.597 15.542 1.00 93.12 97 TYR A C 1
ATOM 815 O O . TYR A 1 97 ? -9.387 12.384 16.735 1.00 93.12 97 TYR A O 1
ATOM 823 N N . THR A 1 98 ? -9.332 13.824 15.029 1.00 93.62 98 THR A N 1
ATOM 824 C CA . THR A 1 98 ? -9.735 15.009 15.817 1.00 93.62 98 THR A CA 1
ATOM 825 C C . THR A 1 98 ? -11.193 14.972 16.269 1.00 93.62 98 THR A C 1
ATOM 827 O O . THR A 1 98 ? -11.580 15.729 17.151 1.00 93.62 98 THR A O 1
ATOM 830 N N . ASN A 1 99 ? -12.004 14.120 15.644 1.00 91.50 99 ASN A N 1
ATOM 831 C CA . ASN A 1 99 ? -13.426 13.959 15.924 1.00 91.50 99 ASN A CA 1
ATOM 832 C C . ASN A 1 99 ? -13.696 12.667 16.714 1.00 91.50 99 ASN A C 1
ATOM 834 O O . ASN A 1 99 ? -14.863 12.311 16.910 1.00 91.50 99 ASN A O 1
ATOM 838 N N . GLY A 1 100 ? -12.629 11.968 17.132 1.00 79.88 100 GLY A N 1
ATOM 839 C CA . GLY A 1 100 ? -12.689 10.820 18.026 1.00 79.88 100 GLY A CA 1
ATOM 840 C C . GLY A 1 100 ? -13.237 11.236 19.390 1.00 79.88 100 GLY A C 1
ATOM 841 O O . GLY A 1 100 ? -12.819 12.239 19.963 1.00 79.88 100 GLY A O 1
ATOM 842 N N . GLY A 1 101 ? -14.217 10.488 19.887 1.00 75.50 101 GLY A N 1
ATOM 843 C CA . GLY A 1 101 ? -14.941 10.776 21.122 1.00 75.50 101 GLY A CA 1
ATOM 844 C C . GLY A 1 101 ? -15.907 9.642 21.453 1.00 75.50 101 GLY A C 1
ATOM 845 O O . GLY A 1 101 ? -15.931 8.631 20.748 1.00 75.50 101 GLY A O 1
ATOM 846 N N . GLU A 1 102 ? -16.698 9.796 22.516 1.00 77.38 102 GLU A N 1
ATOM 847 C CA . GLU A 1 102 ? -17.612 8.743 22.975 1.00 77.38 102 GLU A CA 1
ATOM 848 C C . GLU A 1 102 ? -18.511 8.217 21.846 1.00 77.38 102 GLU A C 1
ATOM 850 O O . GLU A 1 102 ? -19.183 8.972 21.142 1.00 77.38 102 GLU A O 1
ATOM 855 N N . GLY A 1 103 ? -18.484 6.895 21.662 1.00 77.62 103 GLY A N 1
ATOM 856 C CA . GLY A 1 103 ? -19.314 6.179 20.693 1.00 77.62 103 GLY A CA 1
ATOM 857 C C . GLY A 1 103 ? -18.917 6.332 19.221 1.00 77.62 103 GLY A C 1
ATOM 858 O O . GLY A 1 103 ? -19.602 5.773 18.368 1.00 77.62 103 GLY A O 1
ATOM 859 N N . ARG A 1 104 ? -17.837 7.056 18.885 1.00 85.94 104 ARG A N 1
ATOM 860 C CA . ARG A 1 104 ? -17.400 7.249 17.490 1.00 85.94 104 ARG A CA 1
ATOM 861 C C . ARG A 1 104 ? -16.143 6.451 17.172 1.00 85.94 104 ARG A C 1
ATOM 863 O O . ARG A 1 104 ? -15.101 6.643 17.796 1.00 85.94 104 ARG A O 1
ATOM 870 N N . LEU A 1 105 ? -16.224 5.617 16.138 1.00 90.25 105 LEU A N 1
ATOM 871 C CA . LEU A 1 105 ? -15.064 4.923 15.586 1.00 90.25 105 LEU A CA 1
ATOM 872 C C . LEU A 1 105 ? -14.241 5.901 14.743 1.00 90.25 105 LEU A C 1
ATOM 874 O O . LEU A 1 105 ? -14.748 6.490 13.789 1.00 90.25 105 LEU A O 1
ATOM 878 N N . PHE A 1 106 ? -12.974 6.087 15.102 1.00 93.12 106 PHE A N 1
ATOM 879 C CA . PHE A 1 106 ? -12.055 6.975 14.394 1.00 93.12 106 PHE A CA 1
ATOM 880 C C . PHE A 1 106 ? -10.836 6.208 13.884 1.00 93.12 106 PHE A C 1
ATOM 882 O O . PHE A 1 106 ? -10.486 5.149 14.411 1.00 93.12 106 PHE A O 1
ATOM 889 N N . VAL A 1 107 ? -10.186 6.762 12.863 1.00 94.88 107 VAL A N 1
ATOM 890 C CA . VAL A 1 107 ? -8.880 6.288 12.389 1.00 94.88 107 VAL A CA 1
ATOM 891 C C . VAL A 1 107 ? -7.791 7.066 13.108 1.00 94.88 107 VAL A C 1
ATOM 893 O O . VAL A 1 107 ? -7.803 8.294 13.092 1.00 94.88 107 VAL A O 1
ATOM 896 N N . SER A 1 108 ? -6.851 6.377 13.752 1.00 93.19 108 SER A N 1
ATOM 897 C CA . SER A 1 108 ? -5.717 7.031 14.415 1.00 93.19 108 SER A CA 1
ATOM 898 C C . SER A 1 108 ? -4.761 7.656 13.393 1.00 93.19 108 SER A C 1
ATOM 900 O O . SER A 1 108 ? -4.563 7.137 12.301 1.00 93.19 108 SER A O 1
ATOM 902 N N . ASN A 1 109 ? -4.106 8.764 13.743 1.00 95.56 109 ASN A N 1
ATOM 903 C CA . ASN A 1 109 ? -3.003 9.305 12.939 1.00 95.56 109 ASN A CA 1
ATOM 904 C C . ASN A 1 109 ? -1.630 8.761 13.366 1.00 95.56 109 ASN A C 1
ATOM 906 O O . ASN A 1 109 ? -0.596 9.242 12.897 1.00 95.56 109 ASN A O 1
ATOM 910 N N . GLN A 1 110 ? -1.597 7.781 14.269 1.00 94.81 110 GLN A N 1
ATOM 911 C CA . GLN A 1 110 ? -0.369 7.166 14.756 1.00 94.81 110 GLN A CA 1
ATOM 912 C C . GLN A 1 110 ? 0.032 5.972 13.891 1.00 94.81 110 GLN A C 1
ATOM 914 O O . GLN A 1 110 ? -0.793 5.139 13.529 1.00 94.81 110 GLN A O 1
ATOM 919 N N . TYR A 1 111 ? 1.321 5.866 13.575 1.00 94.06 111 TYR A N 1
ATOM 920 C CA . TYR A 1 111 ? 1.843 4.792 12.730 1.00 94.06 111 TYR A CA 1
ATOM 921 C C . TYR A 1 111 ? 3.297 4.451 13.073 1.00 94.06 111 TYR A C 1
ATOM 923 O O . TYR A 1 111 ? 4.063 5.300 13.543 1.00 94.06 111 TYR A O 1
ATOM 931 N N . ASN A 1 112 ? 3.708 3.210 12.801 1.00 91.50 112 ASN A N 1
ATOM 932 C CA . ASN A 1 112 ? 5.105 2.786 12.910 1.00 91.50 112 ASN A CA 1
ATOM 933 C C . ASN A 1 112 ? 5.725 2.693 11.519 1.00 91.50 112 ASN A C 1
ATOM 935 O O . ASN A 1 112 ? 5.410 1.802 10.732 1.00 91.50 112 ASN A O 1
ATOM 939 N N . LYS A 1 113 ? 6.645 3.609 11.217 1.00 92.00 113 LYS A N 1
ATOM 940 C CA . LYS A 1 113 ? 7.305 3.687 9.912 1.00 92.00 113 LYS A CA 1
ATOM 941 C C . LYS A 1 113 ? 8.489 2.729 9.808 1.00 92.00 113 LYS A C 1
ATOM 943 O O . LYS A 1 113 ? 9.396 2.751 10.640 1.00 92.00 113 LYS A O 1
ATOM 948 N N . MET A 1 114 ? 8.552 1.981 8.715 1.00 91.56 114 MET A N 1
ATOM 949 C CA . MET A 1 114 ? 9.594 0.999 8.428 1.00 91.56 114 MET A CA 1
ATOM 950 C C . MET A 1 114 ? 10.257 1.279 7.078 1.00 91.56 114 MET A C 1
ATOM 952 O O . MET A 1 114 ? 9.658 1.815 6.143 1.00 91.56 114 MET A O 1
ATOM 956 N N . LYS A 1 115 ? 11.544 0.934 6.978 1.00 92.75 115 LYS A N 1
ATOM 957 C CA . LYS A 1 115 ? 12.328 1.128 5.749 1.00 92.75 115 LYS A CA 1
ATOM 958 C C . LYS A 1 115 ? 12.371 -0.100 4.857 1.00 92.75 115 LYS A C 1
ATOM 960 O O . LYS A 1 115 ? 12.779 0.042 3.708 1.00 92.75 115 LYS A O 1
ATOM 965 N N . THR A 1 116 ? 12.055 -1.269 5.389 1.00 92.88 116 THR A N 1
ATOM 966 C CA . THR A 1 116 ? 12.200 -2.558 4.717 1.00 92.88 116 THR A CA 1
ATOM 967 C C . THR A 1 116 ? 11.149 -3.516 5.240 1.00 92.88 116 THR A C 1
ATOM 969 O O . THR A 1 116 ? 10.805 -3.427 6.418 1.00 92.88 116 THR A O 1
ATOM 972 N N . ILE A 1 117 ? 10.721 -4.436 4.388 1.00 92.44 117 ILE A N 1
ATOM 973 C CA . ILE A 1 117 ? 9.929 -5.609 4.747 1.00 92.44 117 ILE A CA 1
ATOM 974 C C . ILE A 1 117 ? 10.467 -6.793 3.937 1.00 92.44 117 ILE A C 1
ATOM 976 O O . ILE A 1 117 ? 10.868 -6.623 2.780 1.00 92.44 117 ILE A O 1
ATOM 980 N N . THR A 1 118 ? 10.538 -7.967 4.548 1.00 90.81 118 THR A N 1
ATOM 981 C CA . THR A 1 118 ? 10.845 -9.215 3.847 1.00 90.81 118 THR A CA 1
ATOM 982 C C . THR A 1 118 ? 9.535 -9.961 3.624 1.00 90.81 118 THR A C 1
ATOM 984 O O . THR A 1 118 ? 8.724 -10.073 4.526 1.00 90.81 118 THR A O 1
ATOM 987 N N . MET A 1 119 ? 9.267 -10.427 2.412 1.00 88.19 119 MET A N 1
ATOM 988 C CA . MET A 1 119 ? 8.078 -11.230 2.128 1.00 88.19 119 MET A CA 1
ATOM 989 C C . MET A 1 119 ? 8.490 -12.345 1.180 1.00 88.19 119 MET A C 1
ATOM 991 O O . MET A 1 119 ? 9.014 -12.044 0.109 1.00 88.19 119 MET A O 1
ATOM 995 N N . ILE A 1 120 ? 8.311 -13.605 1.587 1.00 83.06 120 ILE A N 1
ATOM 996 C CA . ILE A 1 120 ? 8.681 -14.799 0.801 1.00 83.06 120 ILE A CA 1
ATOM 997 C C . ILE A 1 120 ? 10.108 -14.679 0.224 1.00 83.06 120 ILE A C 1
ATOM 999 O O . ILE A 1 120 ? 10.320 -14.628 -0.988 1.00 83.06 120 ILE A O 1
ATOM 1003 N N . ASP A 1 121 ? 11.107 -14.518 1.098 1.00 81.31 121 ASP A N 1
ATOM 1004 C CA . ASP A 1 121 ? 12.527 -14.366 0.730 1.00 81.31 121 ASP A CA 1
ATOM 1005 C C . ASP A 1 121 ? 12.864 -13.208 -0.231 1.00 81.31 121 ASP A C 1
ATOM 1007 O O . ASP A 1 121 ? 13.968 -13.144 -0.805 1.00 81.31 121 ASP A O 1
ATOM 1011 N N . GLN A 1 122 ? 11.933 -12.269 -0.411 1.00 87.44 122 GLN A N 1
ATOM 1012 C CA . GLN A 1 122 ? 12.131 -11.042 -1.166 1.00 87.44 122 GLN A CA 1
ATOM 1013 C C . GLN A 1 122 ? 12.183 -9.851 -0.221 1.00 87.44 122 GLN A C 1
ATOM 1015 O O . GLN A 1 122 ? 11.253 -9.567 0.528 1.00 87.44 122 GLN A O 1
ATOM 1020 N N . ASN A 1 123 ? 13.291 -9.115 -0.275 1.00 90.62 123 ASN A N 1
ATOM 1021 C CA . ASN A 1 123 ? 13.489 -7.953 0.578 1.00 90.62 123 ASN A CA 1
ATOM 1022 C C . ASN A 1 123 ? 13.083 -6.675 -0.152 1.00 90.62 123 ASN A C 1
ATOM 1024 O O . ASN A 1 123 ? 13.839 -6.172 -0.992 1.00 90.62 123 ASN A O 1
ATOM 1028 N N . TYR A 1 124 ? 11.903 -6.159 0.167 1.00 93.38 124 TYR A N 1
ATOM 1029 C CA . TYR A 1 124 ? 11.423 -4.884 -0.338 1.00 93.38 124 TYR A CA 1
ATOM 1030 C C . TYR A 1 124 ? 11.953 -3.746 0.527 1.00 93.38 124 TYR A C 1
ATOM 1032 O O . TYR A 1 124 ? 12.111 -3.859 1.748 1.00 93.38 124 TYR A O 1
ATOM 1040 N N . ARG A 1 125 ? 12.263 -2.622 -0.113 1.00 94.56 125 ARG A N 1
ATOM 1041 C CA . ARG A 1 125 ? 12.958 -1.506 0.524 1.00 94.56 125 ARG A CA 1
ATOM 1042 C C . ARG A 1 125 ? 12.280 -0.196 0.189 1.00 94.56 125 ARG A C 1
ATOM 1044 O O . ARG A 1 125 ? 11.706 -0.017 -0.864 1.00 94.56 125 ARG A O 1
ATOM 1051 N N . SER A 1 126 ? 12.395 0.754 1.094 1.00 94.50 126 SER A N 1
ATOM 1052 C CA . SER A 1 126 ? 12.102 2.151 0.816 1.00 94.50 126 SER A CA 1
ATOM 1053 C C . SER A 1 126 ? 13.233 2.786 0.016 1.00 94.50 126 SER A C 1
ATOM 1055 O O . SER A 1 126 ? 14.402 2.436 0.191 1.00 94.50 126 SER A O 1
ATOM 1057 N N . VAL A 1 127 ? 12.933 3.839 -0.739 1.00 93.81 127 VAL A N 1
ATOM 1058 C CA . VAL A 1 127 ? 13.958 4.698 -1.364 1.00 93.81 127 VAL A CA 1
ATOM 1059 C C . VAL A 1 127 ? 14.924 5.353 -0.376 1.00 93.81 127 VAL A C 1
ATOM 1061 O O . VAL A 1 127 ? 15.989 5.826 -0.767 1.00 93.81 127 VAL A O 1
ATOM 1064 N N . LYS A 1 128 ? 14.559 5.406 0.910 1.00 90.00 128 LYS A N 1
ATOM 1065 C CA . LYS A 1 128 ? 15.390 5.925 2.008 1.00 90.00 128 LYS A CA 1
ATOM 1066 C C . LYS A 1 128 ? 16.193 4.825 2.725 1.00 90.00 128 LYS A C 1
ATOM 1068 O O . LYS A 1 128 ? 16.807 5.093 3.771 1.00 90.00 128 LYS A O 1
ATOM 1073 N N . ALA A 1 129 ? 16.150 3.584 2.236 1.00 89.12 129 ALA A N 1
ATOM 1074 C CA . ALA A 1 129 ? 17.028 2.507 2.675 1.00 89.12 129 ALA A CA 1
ATOM 1075 C C . ALA A 1 129 ? 18.452 2.704 2.124 1.00 89.12 129 ALA A C 1
ATOM 1077 O O . ALA A 1 129 ? 18.686 3.518 1.236 1.00 89.12 129 ALA A O 1
ATOM 1078 N N . ARG A 1 130 ? 19.423 1.953 2.663 1.00 84.94 130 ARG A N 1
ATOM 1079 C CA . ARG A 1 130 ? 20.833 2.036 2.233 1.00 84.94 130 ARG A CA 1
ATOM 1080 C C . ARG A 1 130 ? 21.041 1.612 0.775 1.00 84.94 130 ARG A C 1
ATOM 1082 O O . ARG A 1 130 ? 21.950 2.105 0.126 1.00 84.94 130 ARG A O 1
ATOM 1089 N N . SER A 1 131 ? 20.207 0.697 0.282 1.00 86.88 131 SER A N 1
ATOM 1090 C CA . SER A 1 131 ? 20.226 0.215 -1.098 1.00 86.88 131 SER A CA 1
ATOM 1091 C C . SER A 1 131 ? 18.906 0.539 -1.784 1.00 86.88 131 SER A C 1
ATOM 1093 O O . SER A 1 131 ? 17.845 0.392 -1.178 1.00 86.88 131 SER A O 1
ATOM 1095 N N . ARG A 1 132 ? 18.989 0.935 -3.059 1.00 85.00 132 ARG A N 1
ATOM 1096 C CA . ARG A 1 132 ? 17.839 1.117 -3.959 1.00 85.00 132 ARG A CA 1
ATOM 1097 C C . ARG A 1 132 ? 17.313 -0.210 -4.527 1.00 85.00 132 ARG A C 1
ATOM 1099 O O . ARG A 1 132 ? 16.234 -0.228 -5.108 1.00 85.00 132 ARG A O 1
ATOM 1106 N N . ARG A 1 133 ? 18.041 -1.325 -4.371 1.00 87.81 133 ARG A N 1
ATOM 1107 C CA . ARG A 1 133 ? 17.570 -2.651 -4.804 1.00 87.81 133 ARG A CA 1
ATOM 1108 C C . ARG A 1 133 ? 16.340 -3.050 -3.986 1.00 87.81 133 ARG A C 1
ATOM 1110 O O . ARG A 1 133 ? 16.418 -3.074 -2.760 1.00 87.81 133 ARG A O 1
ATOM 1117 N N . GLY A 1 134 ? 15.239 -3.366 -4.664 1.00 90.38 134 GLY A N 1
ATOM 1118 C CA . GLY A 1 134 ? 13.947 -3.644 -4.028 1.00 90.38 134 GLY A CA 1
ATOM 1119 C C . GLY A 1 134 ? 13.150 -2.389 -3.655 1.00 90.38 134 GLY A C 1
ATOM 1120 O O . GLY A 1 134 ? 12.152 -2.516 -2.956 1.00 90.38 134 GLY A O 1
ATOM 1121 N N . ALA A 1 135 ? 13.582 -1.194 -4.091 1.00 94.19 135 ALA A N 1
ATOM 1122 C CA . ALA A 1 135 ? 12.833 0.053 -3.901 1.00 94.19 135 ALA A CA 1
ATOM 1123 C C . ALA A 1 135 ? 11.725 0.290 -4.929 1.00 94.19 135 ALA A C 1
ATOM 1125 O O . ALA A 1 135 ? 10.938 1.220 -4.774 1.00 94.19 135 ALA A O 1
ATOM 1126 N N . TYR A 1 136 ? 11.665 -0.554 -5.954 1.00 93.06 136 TYR A N 1
ATOM 1127 C CA . TYR A 1 136 ? 10.609 -0.551 -6.946 1.00 93.06 136 TYR A CA 1
ATOM 1128 C C . TYR A 1 136 ? 9.932 -1.914 -6.955 1.00 93.06 136 TYR A C 1
ATOM 1130 O O . TYR A 1 136 ? 10.591 -2.952 -6.816 1.00 93.06 136 TYR A O 1
ATOM 1138 N N . ALA A 1 137 ? 8.618 -1.893 -7.120 1.00 92.44 137 ALA A N 1
ATOM 1139 C CA . ALA A 1 137 ? 7.781 -3.076 -7.188 1.00 92.44 137 ALA A CA 1
ATOM 1140 C C . ALA A 1 137 ? 6.699 -2.897 -8.253 1.00 92.44 137 ALA A C 1
ATOM 1142 O O . ALA A 1 137 ? 6.583 -1.834 -8.861 1.00 92.44 137 ALA A O 1
ATOM 1143 N N . GLN A 1 138 ? 5.925 -3.949 -8.470 1.00 89.50 138 GLN A N 1
ATOM 1144 C CA . GLN A 1 138 ? 4.709 -3.938 -9.268 1.00 89.50 138 GLN A CA 1
ATOM 1145 C C . GLN A 1 138 ? 3.504 -4.306 -8.410 1.00 89.50 138 GLN A C 1
ATOM 1147 O O . GLN A 1 138 ? 3.629 -5.068 -7.449 1.00 89.50 138 GLN A O 1
ATOM 1152 N N . VAL A 1 139 ? 2.338 -3.804 -8.800 1.00 87.75 139 VAL A N 1
ATOM 1153 C CA . VAL A 1 139 ? 1.033 -4.190 -8.253 1.00 87.75 139 VAL A CA 1
ATOM 1154 C C . VAL A 1 139 ? 0.148 -4.647 -9.405 1.00 87.75 139 VAL A C 1
ATOM 1156 O O . VAL A 1 139 ? 0.083 -3.970 -10.430 1.00 87.75 139 VAL A O 1
ATOM 1159 N N . LEU A 1 140 ? -0.510 -5.797 -9.249 1.00 83.50 140 LEU A N 1
ATOM 1160 C CA . LEU A 1 140 ? -1.424 -6.328 -10.262 1.00 83.50 140 LEU A CA 1
ATOM 1161 C C . LEU A 1 140 ? -2.820 -5.700 -10.162 1.00 83.50 140 LEU A C 1
ATOM 1163 O O . LEU A 1 140 ? -3.320 -5.469 -9.061 1.00 83.50 140 LEU A O 1
ATOM 1167 N N . PHE A 1 141 ? -3.474 -5.478 -11.301 1.00 72.94 141 PHE A N 1
ATOM 1168 C CA . PHE A 1 141 ? -4.859 -5.006 -11.404 1.00 72.94 141 PHE A CA 1
ATOM 1169 C C . PHE A 1 141 ? -5.505 -5.465 -12.725 1.00 72.94 141 PHE A C 1
ATOM 1171 O O . PHE A 1 141 ? -4.799 -5.812 -13.671 1.00 72.94 141 PHE A O 1
ATOM 1178 N N . HIS A 1 142 ? -6.840 -5.486 -12.801 1.00 66.25 142 HIS A N 1
ATOM 1179 C CA . HIS A 1 142 ? -7.559 -5.796 -14.046 1.00 66.25 142 HIS A CA 1
ATOM 1180 C C . HIS A 1 142 ? -7.834 -4.512 -14.824 1.00 66.25 142 HIS A C 1
ATOM 1182 O O . HIS A 1 142 ? -8.518 -3.619 -14.318 1.00 66.25 142 HIS A O 1
ATOM 1188 N N . ALA A 1 143 ? -7.337 -4.446 -16.058 1.00 59.53 143 ALA A N 1
ATOM 1189 C CA . ALA A 1 143 ? -7.725 -3.414 -17.008 1.00 59.53 143 ALA A CA 1
ATOM 1190 C C . ALA A 1 143 ? -9.036 -3.816 -17.706 1.00 59.53 143 ALA A C 1
ATOM 1192 O O . ALA A 1 143 ? -9.218 -4.980 -18.043 1.00 59.53 143 ALA A O 1
ATOM 1193 N N . ASP A 1 144 ? -9.956 -2.867 -17.901 1.00 52.41 144 ASP A N 1
ATOM 1194 C CA . ASP A 1 144 ? -11.275 -3.114 -18.518 1.00 52.41 144 ASP A CA 1
ATOM 1195 C C . ASP A 1 144 ? -11.193 -3.650 -19.957 1.00 52.41 144 ASP A C 1
ATOM 1197 O O . ASP A 1 144 ? -12.119 -4.294 -20.439 1.00 52.41 144 ASP A O 1
ATOM 1201 N N . ASP A 1 145 ? -10.096 -3.358 -20.652 1.00 59.34 145 ASP A N 1
ATOM 1202 C CA . ASP A 1 145 ? -9.876 -3.657 -22.065 1.00 59.34 145 ASP A CA 1
ATOM 1203 C C . ASP A 1 145 ? -9.038 -4.922 -22.298 1.00 59.34 145 ASP A C 1
ATOM 1205 O O . ASP A 1 145 ? -8.680 -5.215 -23.442 1.00 59.34 145 ASP A O 1
ATOM 1209 N N . ARG A 1 146 ? -8.687 -5.659 -21.233 1.00 56.53 146 ARG A N 1
ATOM 1210 C CA . ARG A 1 146 ? -7.824 -6.841 -21.321 1.00 56.53 146 ARG A CA 1
ATOM 1211 C C . ARG A 1 146 ? -8.330 -7.982 -20.460 1.00 56.53 146 ARG A C 1
ATOM 1213 O O . ARG A 1 146 ? -8.624 -7.812 -19.281 1.00 56.53 146 ARG A O 1
ATOM 1220 N N . ASP A 1 147 ? -8.289 -9.172 -21.047 1.00 60.16 147 ASP A N 1
ATOM 1221 C CA . ASP A 1 147 ? -8.571 -10.420 -20.339 1.00 60.16 147 ASP A CA 1
ATOM 1222 C C . ASP A 1 147 ? -7.481 -10.749 -19.301 1.00 60.16 147 ASP A C 1
ATOM 1224 O O . ASP A 1 147 ? -7.741 -11.431 -18.310 1.00 60.16 147 ASP A O 1
ATOM 1228 N N . GLU A 1 148 ? -6.261 -10.232 -19.489 1.00 67.12 148 GLU A N 1
ATOM 1229 C CA . GLU A 1 148 ? -5.121 -10.509 -18.615 1.00 67.12 148 GLU A CA 1
ATOM 1230 C C . GLU A 1 148 ? -4.854 -9.397 -17.574 1.00 67.12 148 GLU A C 1
ATOM 1232 O O . GLU A 1 148 ? -4.942 -8.203 -17.888 1.00 67.12 148 GLU A O 1
ATOM 1237 N N . PRO A 1 149 ? -4.468 -9.776 -16.336 1.00 69.50 149 PRO A N 1
ATOM 1238 C CA . PRO A 1 149 ? -3.936 -8.870 -15.318 1.00 69.50 149 PRO A CA 1
ATOM 1239 C C . PRO A 1 149 ? -2.820 -7.965 -15.853 1.00 69.50 149 PRO A C 1
ATOM 1241 O O . PRO A 1 149 ? -1.868 -8.443 -16.464 1.00 69.50 149 PRO A O 1
ATOM 1244 N N . MET A 1 150 ? -2.860 -6.674 -15.532 1.00 73.94 150 MET A N 1
ATOM 1245 C CA . MET A 1 150 ? -1.748 -5.753 -15.771 1.00 73.94 150 MET A CA 1
ATOM 1246 C C . MET A 1 150 ? -0.952 -5.507 -14.489 1.00 73.94 150 MET A C 1
ATOM 1248 O O . MET A 1 150 ? -1.523 -5.412 -13.405 1.00 73.94 150 MET A O 1
ATOM 1252 N N . ALA A 1 151 ? 0.370 -5.359 -14.610 1.00 80.75 151 ALA A N 1
ATOM 1253 C CA . ALA A 1 151 ? 1.275 -5.051 -13.504 1.00 80.75 151 ALA A CA 1
ATOM 1254 C C . ALA A 1 151 ? 1.747 -3.593 -13.588 1.00 80.75 151 ALA A C 1
ATOM 1256 O O . ALA A 1 151 ? 2.540 -3.255 -14.462 1.00 80.75 151 ALA A O 1
ATOM 1257 N N . TRP A 1 152 ? 1.306 -2.718 -12.676 1.00 84.00 152 TRP A N 1
ATOM 1258 C CA . TRP A 1 152 ? 1.764 -1.324 -12.675 1.00 84.00 152 TRP A CA 1
ATOM 1259 C C . TRP A 1 152 ? 2.999 -1.132 -11.789 1.00 84.00 152 TRP A C 1
ATOM 1261 O O . TRP A 1 152 ? 2.967 -1.527 -10.618 1.00 84.00 152 TRP A O 1
ATOM 1271 N N . PRO A 1 153 ? 4.080 -0.501 -12.284 1.00 88.19 153 PRO A N 1
ATOM 1272 C CA . PRO A 1 153 ? 5.269 -0.246 -11.491 1.00 88.19 153 PRO A CA 1
ATOM 1273 C C . PRO A 1 153 ? 5.088 0.927 -10.520 1.00 88.19 153 PRO A C 1
ATOM 1275 O O . PRO A 1 153 ? 4.515 1.971 -10.841 1.00 88.19 153 PRO A O 1
ATOM 1278 N N . CYS A 1 154 ? 5.674 0.796 -9.335 1.00 91.50 154 CYS A N 1
ATOM 1279 C CA . CYS A 1 154 ? 5.662 1.819 -8.299 1.00 91.50 154 CYS A CA 1
ATOM 1280 C C . CYS A 1 154 ? 7.024 1.955 -7.605 1.00 91.50 154 CYS A C 1
ATOM 1282 O O . CYS A 1 154 ? 7.821 1.016 -7.549 1.00 91.50 154 CYS A O 1
ATOM 1284 N N . GLU A 1 155 ? 7.297 3.147 -7.072 1.00 93.94 155 GLU A N 1
ATOM 1285 C CA . GLU A 1 155 ? 8.448 3.426 -6.214 1.00 93.94 155 GLU A CA 1
ATOM 1286 C C . GLU A 1 155 ? 8.015 3.446 -4.744 1.00 93.94 155 GLU A C 1
ATOM 1288 O O . GLU A 1 155 ? 7.212 4.284 -4.327 1.00 93.94 155 GLU A O 1
ATOM 1293 N N . ILE A 1 156 ? 8.594 2.562 -3.935 1.00 96.50 156 ILE A N 1
ATOM 1294 C CA . ILE A 1 156 ? 8.262 2.408 -2.520 1.00 96.50 156 ILE A CA 1
ATOM 1295 C C . ILE A 1 156 ? 8.904 3.537 -1.714 1.00 96.50 156 ILE A C 1
ATOM 1297 O O . ILE A 1 156 ? 10.119 3.576 -1.488 1.00 96.50 156 ILE A O 1
ATOM 1301 N N . GLN A 1 157 ? 8.082 4.445 -1.197 1.00 96.19 157 GLN A N 1
ATOM 1302 C CA . GLN A 1 157 ? 8.557 5.553 -0.375 1.00 96.19 157 GLN A CA 1
ATOM 1303 C C . GLN A 1 157 ? 8.910 5.086 1.036 1.00 96.19 157 GLN A C 1
ATOM 1305 O O . GLN A 1 157 ? 9.940 5.497 1.579 1.00 96.19 157 GLN A O 1
ATOM 1310 N N . PHE A 1 158 ? 8.066 4.242 1.636 1.00 95.31 158 PHE A N 1
ATOM 1311 C CA . PHE A 1 158 ? 8.281 3.552 2.912 1.00 95.31 158 PHE A CA 1
ATOM 1312 C C . PHE A 1 158 ? 7.152 2.563 3.205 1.00 95.31 158 PHE A C 1
ATOM 1314 O O . PHE A 1 158 ? 6.106 2.612 2.570 1.00 95.31 158 PHE A O 1
ATOM 1321 N N . PHE A 1 159 ? 7.352 1.721 4.217 1.00 95.88 159 PHE A N 1
ATOM 1322 C CA . PHE A 1 159 ? 6.304 0.870 4.776 1.00 95.88 159 PHE A CA 1
ATOM 1323 C C . PHE A 1 159 ? 5.823 1.434 6.099 1.00 95.88 159 PHE A C 1
ATOM 1325 O O . PHE A 1 159 ? 6.562 2.162 6.775 1.00 95.88 159 PHE A O 1
ATOM 1332 N N . PHE A 1 160 ? 4.618 1.073 6.502 1.00 95.06 160 PHE A N 1
ATOM 1333 C CA . PHE A 1 160 ? 4.161 1.362 7.841 1.00 95.06 160 PHE A CA 1
ATOM 1334 C C . PHE A 1 160 ? 3.152 0.355 8.359 1.00 95.06 160 PHE A C 1
ATOM 1336 O O . PHE A 1 160 ? 2.363 -0.203 7.606 1.00 95.06 160 PHE A O 1
ATOM 1343 N N . ARG A 1 161 ? 3.203 0.176 9.676 1.00 93.38 161 ARG A N 1
ATOM 1344 C CA . ARG A 1 161 ? 2.203 -0.534 10.457 1.00 93.38 161 ARG A CA 1
ATOM 1345 C C . ARG A 1 161 ? 1.227 0.485 11.034 1.00 93.38 161 ARG A C 1
ATOM 1347 O O . ARG A 1 161 ? 1.652 1.535 11.530 1.00 93.38 161 ARG A O 1
ATOM 1354 N N . HIS A 1 162 ? -0.051 0.165 10.972 1.00 95.00 162 HIS A N 1
ATOM 1355 C CA . HIS A 1 162 ? -1.134 0.918 11.582 1.00 95.00 162 HIS A CA 1
ATOM 1356 C C . HIS A 1 162 ? -2.006 -0.046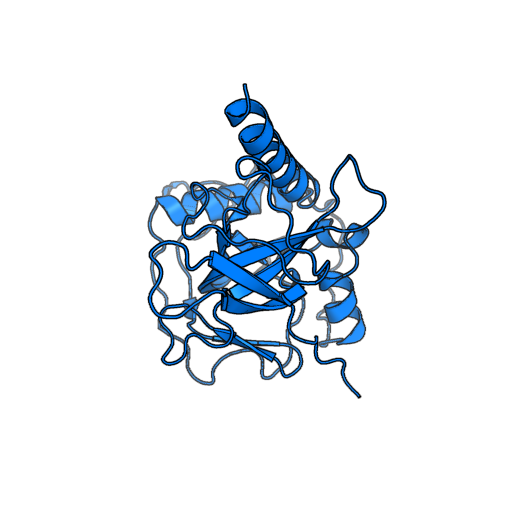 12.386 1.00 95.00 162 HIS A C 1
ATOM 1358 O O . HIS A 1 162 ? -2.109 -1.213 12.028 1.00 95.00 162 HIS A O 1
ATOM 1364 N N . VAL A 1 163 ? -2.605 0.419 13.479 1.00 91.50 163 VAL A N 1
ATOM 1365 C CA . VAL A 1 163 ? -3.553 -0.383 14.260 1.00 91.50 163 VAL A CA 1
ATOM 1366 C C . VAL A 1 163 ? -4.898 0.322 14.233 1.00 91.50 163 VAL A C 1
ATOM 1368 O O . VAL A 1 163 ? -4.988 1.481 14.635 1.00 91.50 163 VAL A O 1
ATOM 1371 N N . GLN A 1 164 ? -5.924 -0.372 13.750 1.00 91.44 164 GLN A N 1
ATOM 1372 C CA . GLN A 1 164 ? -7.299 0.113 13.685 1.00 91.44 164 GLN A CA 1
ATOM 1373 C C . GLN A 1 164 ? -8.203 -0.780 14.534 1.00 91.44 164 GLN A C 1
ATOM 1375 O O . GLN A 1 164 ? -8.043 -1.997 14.539 1.00 91.44 164 GLN A O 1
ATOM 1380 N N . ILE A 1 165 ? -9.167 -0.190 15.244 1.00 88.62 165 ILE A N 1
ATOM 1381 C CA . ILE A 1 165 ? -10.223 -0.979 15.887 1.00 88.62 165 ILE A CA 1
ATOM 1382 C C . ILE A 1 165 ? -11.218 -1.403 14.807 1.00 88.62 165 ILE A C 1
ATOM 1384 O O . ILE A 1 165 ? -11.840 -0.547 14.177 1.00 88.62 165 ILE A O 1
ATOM 1388 N N . VAL A 1 166 ? -11.345 -2.711 14.609 1.00 85.94 166 VAL A N 1
ATOM 1389 C CA . VAL A 1 166 ? -12.274 -3.357 13.673 1.00 85.94 166 VAL A CA 1
ATOM 1390 C C . VAL A 1 166 ? -13.081 -4.359 14.488 1.00 85.94 166 VAL A C 1
ATOM 1392 O O . VAL A 1 166 ? -12.500 -5.127 15.250 1.00 85.94 166 VAL A O 1
ATOM 1395 N N . ASP A 1 167 ? -14.410 -4.286 14.414 1.00 86.00 167 ASP A N 1
ATOM 1396 C CA . ASP A 1 167 ? -15.329 -5.159 15.163 1.00 86.00 167 ASP A CA 1
ATOM 1397 C C . ASP A 1 167 ? -15.015 -5.266 16.670 1.00 86.00 167 ASP A C 1
ATOM 1399 O O . ASP A 1 167 ? -15.133 -6.314 17.299 1.00 86.00 167 ASP A O 1
ATOM 1403 N N . GLY A 1 168 ? -14.585 -4.149 17.267 1.00 83.94 168 GLY A N 1
ATOM 1404 C CA . GLY A 1 168 ? -14.255 -4.055 18.693 1.00 83.94 168 GLY A CA 1
ATOM 1405 C C . GLY A 1 168 ? -12.869 -4.584 19.082 1.00 83.94 168 GLY A C 1
ATOM 1406 O O . GLY A 1 168 ? -12.498 -4.473 20.250 1.00 83.94 168 GLY A O 1
ATOM 1407 N N . ALA A 1 169 ? -12.078 -5.094 18.134 1.00 86.69 169 ALA A N 1
ATOM 1408 C CA . ALA A 1 169 ? -10.737 -5.614 18.381 1.00 86.69 169 ALA A CA 1
ATOM 1409 C C . ALA A 1 169 ? -9.644 -4.775 17.687 1.00 86.69 169 ALA A C 1
ATOM 1411 O O . ALA A 1 169 ? -9.835 -4.300 16.562 1.00 86.69 169 ALA A O 1
ATOM 1412 N N . PRO A 1 170 ? -8.469 -4.591 18.320 1.00 88.38 170 PRO A N 1
ATOM 1413 C CA . PRO A 1 170 ? -7.322 -3.987 17.658 1.00 88.38 170 PRO A CA 1
ATOM 1414 C C . PRO A 1 170 ? -6.809 -4.913 16.556 1.00 88.38 170 PRO A C 1
ATOM 1416 O O . PRO A 1 170 ? -6.308 -6.003 16.823 1.00 88.38 170 PRO A O 1
ATOM 1419 N N . THR A 1 171 ? -6.902 -4.444 15.318 1.00 90.94 171 THR A N 1
ATOM 1420 C CA . THR A 1 171 ? -6.417 -5.133 14.125 1.00 90.94 171 THR A CA 1
ATOM 1421 C C . THR A 1 171 ? -5.210 -4.390 13.578 1.00 90.94 171 THR A C 1
ATOM 1423 O O . THR A 1 171 ? -5.219 -3.165 13.448 1.00 90.94 171 THR A O 1
ATOM 1426 N N . GLU A 1 172 ? -4.140 -5.129 13.309 1.00 92.31 172 GLU A N 1
ATOM 1427 C CA . GLU A 1 172 ? -2.931 -4.598 12.693 1.00 92.31 172 GLU A CA 1
ATOM 1428 C C . GLU A 1 172 ? -3.055 -4.607 11.173 1.00 92.31 172 GLU A C 1
ATOM 1430 O O . GLU A 1 172 ? -3.483 -5.601 10.601 1.00 92.31 172 GLU A O 1
ATOM 1435 N N . HIS A 1 173 ? -2.589 -3.539 10.532 1.00 94.50 173 HIS A N 1
ATOM 1436 C CA . HIS A 1 173 ? -2.481 -3.418 9.085 1.00 94.50 173 HIS A CA 1
ATOM 1437 C C . HIS A 1 173 ? -1.075 -3.005 8.682 1.00 94.50 173 HIS A C 1
ATOM 1439 O O . HIS A 1 173 ? -0.463 -2.139 9.319 1.00 94.50 173 HIS A O 1
ATOM 1445 N N . VAL A 1 174 ? -0.580 -3.564 7.580 1.00 95.25 174 VAL A N 1
ATOM 1446 C CA . VAL A 1 174 ? 0.725 -3.223 7.014 1.00 95.25 174 VAL A CA 1
ATOM 1447 C C . VAL A 1 174 ? 0.582 -2.730 5.581 1.00 95.25 174 VAL A C 1
ATOM 1449 O O . VAL A 1 174 ? 0.098 -3.425 4.687 1.00 95.25 174 VAL A O 1
ATOM 1452 N N . PHE A 1 175 ? 1.082 -1.520 5.354 1.00 96.62 175 PHE A N 1
ATOM 1453 C CA . PHE A 1 175 ? 0.991 -0.827 4.077 1.00 96.62 175 PHE A CA 1
ATOM 1454 C C . PHE A 1 175 ? 2.364 -0.417 3.553 1.00 96.62 175 PHE A C 1
ATOM 1456 O O . PHE A 1 175 ? 3.304 -0.152 4.309 1.00 96.62 175 PHE A O 1
ATOM 1463 N N . ALA A 1 176 ? 2.456 -0.285 2.238 1.00 96.69 176 ALA A N 1
ATOM 1464 C CA . ALA A 1 176 ? 3.458 0.499 1.546 1.00 96.69 176 ALA A CA 1
ATOM 1465 C C . ALA A 1 176 ? 2.838 1.840 1.131 1.00 96.69 176 ALA A C 1
ATOM 1467 O O . ALA A 1 176 ? 1.779 1.873 0.512 1.00 96.69 176 ALA A O 1
ATOM 1468 N N . PHE A 1 177 ? 3.521 2.944 1.435 1.00 96.81 177 PHE A N 1
ATOM 1469 C CA . PHE A 1 177 ? 3.280 4.200 0.733 1.00 96.81 177 PHE A CA 1
ATOM 1470 C C . PHE A 1 177 ? 4.138 4.209 -0.529 1.00 96.81 177 PHE A C 1
ATOM 1472 O O . PHE A 1 177 ? 5.371 4.124 -0.446 1.00 96.81 177 PHE A O 1
ATOM 1479 N N . VAL A 1 178 ? 3.495 4.293 -1.688 1.00 95.56 178 VAL A N 1
ATOM 1480 C CA . VAL A 1 178 ? 4.148 4.200 -2.995 1.00 95.56 178 VAL A CA 1
ATOM 1481 C C . VAL A 1 178 ? 3.919 5.460 -3.818 1.00 95.56 178 VAL A C 1
ATOM 1483 O O . VAL A 1 178 ? 3.014 6.241 -3.556 1.00 95.56 178 VAL A O 1
ATOM 1486 N N . ARG A 1 179 ? 4.757 5.669 -4.830 1.00 93.62 179 ARG A N 1
ATOM 1487 C CA . ARG A 1 179 ? 4.479 6.611 -5.916 1.00 93.62 179 ARG A CA 1
ATOM 1488 C C . ARG A 1 179 ? 4.346 5.828 -7.203 1.00 93.62 179 ARG A C 1
ATOM 1490 O O . ARG A 1 179 ? 5.270 5.097 -7.566 1.00 93.62 179 ARG A O 1
ATOM 1497 N N . TRP A 1 180 ? 3.223 5.984 -7.886 1.00 89.88 180 TRP A N 1
ATOM 1498 C CA . TRP A 1 180 ? 3.000 5.314 -9.159 1.00 89.88 180 TRP A CA 1
ATOM 1499 C C . TRP A 1 180 ? 3.870 5.927 -10.238 1.00 89.88 180 TRP A C 1
ATOM 1501 O O . TRP A 1 180 ? 3.911 7.147 -10.417 1.00 89.88 180 TRP A O 1
ATOM 1511 N N . CYS A 1 181 ? 4.601 5.067 -10.932 1.00 84.88 181 CYS A N 1
ATOM 1512 C CA . CYS A 1 181 ? 5.457 5.468 -12.028 1.00 84.88 181 CYS A CA 1
ATOM 1513 C C . CYS A 1 181 ? 4.600 5.801 -13.249 1.00 84.88 181 CYS A C 1
ATOM 1515 O O . CYS A 1 181 ? 3.687 5.047 -13.574 1.00 84.88 181 CYS A O 1
ATOM 1517 N N . ASN A 1 182 ? 4.935 6.873 -13.964 1.00 77.44 182 ASN A N 1
ATOM 1518 C CA . ASN A 1 182 ? 4.358 7.104 -15.284 1.00 77.44 182 ASN A CA 1
ATOM 1519 C C . ASN A 1 182 ? 4.993 6.108 -16.276 1.00 77.44 182 ASN A C 1
ATOM 1521 O O . ASN A 1 182 ? 6.218 5.971 -16.336 1.00 77.44 182 ASN A O 1
ATOM 1525 N N . ILE A 1 183 ? 4.182 5.427 -17.081 1.00 67.75 183 ILE A N 1
ATOM 1526 C CA . ILE A 1 183 ? 4.649 4.594 -18.203 1.00 67.75 183 ILE A CA 1
ATOM 1527 C C . ILE A 1 183 ? 4.558 5.446 -19.476 1.00 67.75 183 ILE A C 1
ATOM 1529 O O . ILE A 1 183 ? 3.614 6.226 -19.623 1.00 67.75 183 ILE A O 1
ATOM 1533 N N . HIS A 1 184 ? 5.539 5.368 -20.387 1.00 58.75 184 HIS A N 1
ATOM 1534 C CA . HIS A 1 184 ? 5.409 6.071 -21.673 1.00 58.75 184 HIS A CA 1
ATOM 1535 C C . HIS A 1 184 ? 4.213 5.501 -22.445 1.00 58.75 184 H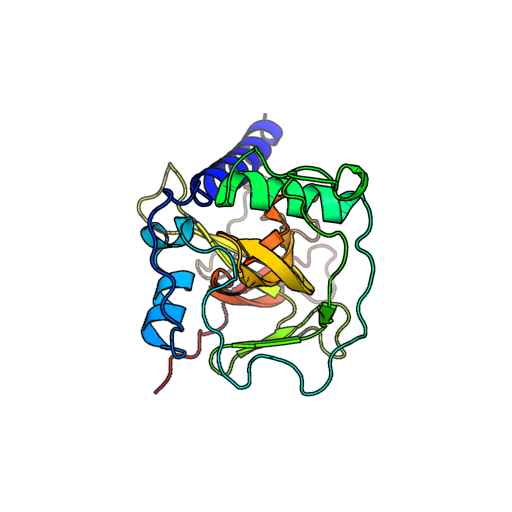IS A C 1
ATOM 1537 O O . HIS A 1 184 ? 4.270 4.382 -22.943 1.00 58.75 184 HIS A O 1
ATOM 1543 N N . GLY A 1 185 ? 3.150 6.293 -22.577 1.00 47.28 185 GLY A N 1
ATOM 1544 C CA . GLY A 1 185 ? 2.098 6.039 -23.554 1.00 47.28 185 GLY A CA 1
ATOM 1545 C C . GLY A 1 185 ? 2.520 6.608 -24.901 1.00 47.28 185 GLY A C 1
ATOM 1546 O O . GLY A 1 185 ? 2.601 7.826 -25.007 1.00 47.28 185 GLY A O 1
ATOM 1547 N N . ASP A 1 186 ? 2.830 5.728 -25.858 1.00 42.97 186 ASP A N 1
ATOM 1548 C CA . ASP A 1 186 ? 2.780 5.829 -27.338 1.00 42.97 186 ASP A CA 1
ATOM 1549 C C . ASP A 1 186 ? 3.267 7.092 -28.097 1.00 42.97 186 ASP A C 1
ATOM 1551 O O . ASP A 1 186 ? 3.433 7.043 -29.313 1.00 42.97 186 ASP A O 1
ATOM 1555 N N . ASN A 1 187 ? 3.575 8.213 -27.446 1.00 41.56 187 ASN A N 1
ATOM 1556 C CA . ASN A 1 187 ? 3.818 9.503 -28.101 1.00 41.56 187 ASN A CA 1
ATOM 1557 C C . ASN A 1 187 ? 5.166 9.596 -28.827 1.00 41.56 187 ASN A C 1
ATOM 1559 O O . ASN A 1 187 ? 5.382 10.553 -29.562 1.00 41.56 187 ASN A O 1
ATOM 1563 N N . ASP A 1 188 ? 6.064 8.629 -28.638 1.00 45.03 188 ASP A N 1
ATOM 1564 C CA . ASP A 1 188 ? 7.358 8.604 -29.330 1.00 45.03 188 ASP A CA 1
ATOM 1565 C C . ASP A 1 188 ? 7.407 7.569 -30.469 1.00 45.03 188 ASP A C 1
ATOM 1567 O O . ASP A 1 188 ? 8.463 7.361 -31.064 1.00 45.03 188 ASP A O 1
ATOM 1571 N N . GLY A 1 189 ? 6.295 6.872 -30.762 1.00 41.66 189 GLY A N 1
ATOM 1572 C CA . GLY A 1 189 ? 6.165 5.928 -31.888 1.00 41.66 189 GLY A CA 1
ATOM 1573 C C . GLY A 1 189 ? 7.162 4.757 -31.904 1.00 41.66 189 GLY A C 1
ATOM 1574 O O . GLY A 1 189 ? 7.196 3.971 -32.846 1.00 41.66 189 GLY A O 1
ATOM 1575 N N . ARG A 1 190 ? 8.002 4.631 -30.875 1.00 44.62 190 ARG A N 1
ATOM 1576 C CA . ARG A 1 190 ? 9.097 3.665 -30.781 1.00 44.62 190 ARG A CA 1
ATOM 1577 C C . ARG A 1 190 ? 8.796 2.701 -29.648 1.00 44.62 190 ARG A C 1
ATOM 1579 O O . ARG A 1 190 ? 9.351 2.839 -28.556 1.00 44.62 190 ARG A O 1
ATOM 1586 N N . ARG A 1 191 ? 7.914 1.736 -29.922 1.00 46.12 191 ARG A N 1
ATOM 1587 C CA . ARG A 1 191 ? 7.818 0.511 -29.119 1.00 46.12 191 ARG A CA 1
ATOM 1588 C C . ARG A 1 191 ? 9.218 -0.096 -29.013 1.00 46.12 191 ARG A C 1
ATOM 1590 O O . ARG A 1 191 ? 9.956 -0.123 -30.000 1.00 46.12 191 ARG A O 1
ATOM 1597 N N . PHE A 1 192 ? 9.605 -0.538 -27.820 1.00 47.56 192 PHE A N 1
ATOM 1598 C CA . PHE A 1 192 ? 10.757 -1.421 -27.715 1.00 47.56 192 PHE A CA 1
ATOM 1599 C C . PHE A 1 192 ? 10.464 -2.675 -28.550 1.00 47.56 192 PHE A C 1
ATOM 1601 O O . PHE A 1 192 ? 9.339 -3.167 -28.565 1.00 47.56 192 PHE A O 1
ATOM 1608 N N . VAL A 1 193 ? 11.467 -3.150 -29.292 1.00 45.31 193 VAL A N 1
ATOM 1609 C CA . VAL A 1 193 ? 11.374 -4.399 -30.073 1.00 45.31 193 VAL A CA 1
ATOM 1610 C C . VAL A 1 193 ? 11.254 -5.609 -29.136 1.00 45.31 193 VAL A C 1
ATOM 1612 O O . VAL A 1 193 ? 10.780 -6.664 -29.541 1.00 45.31 193 VAL A O 1
ATOM 1615 N N . ASP A 1 194 ? 11.658 -5.438 -27.876 1.00 53.12 194 ASP A N 1
ATOM 1616 C CA . ASP A 1 194 ? 11.584 -6.451 -26.837 1.00 53.12 194 ASP A CA 1
ATOM 1617 C C . ASP A 1 194 ? 10.264 -6.323 -26.044 1.00 53.12 194 ASP A C 1
ATOM 1619 O O . ASP A 1 194 ? 10.071 -5.314 -25.354 1.00 53.12 194 ASP A O 1
ATOM 1623 N N . PRO A 1 195 ? 9.364 -7.321 -26.114 1.00 55.09 195 PRO A N 1
ATOM 1624 C CA . PRO A 1 195 ? 8.104 -7.325 -25.372 1.00 55.09 195 PRO A CA 1
ATOM 1625 C C . PRO A 1 195 ? 8.289 -7.404 -23.847 1.00 55.09 195 PRO A C 1
ATOM 1627 O O . PRO A 1 195 ? 7.338 -7.144 -23.117 1.00 55.09 195 PRO A O 1
ATOM 1630 N N . PHE A 1 196 ? 9.489 -7.725 -23.352 1.00 55.00 196 PHE A N 1
ATOM 1631 C CA . PHE A 1 196 ? 9.804 -7.789 -21.922 1.00 55.00 196 PHE A CA 1
ATOM 1632 C C . PHE A 1 196 ? 10.338 -6.463 -21.350 1.00 55.00 196 PHE A C 1
ATOM 1634 O O . PHE A 1 196 ? 10.597 -6.378 -20.147 1.00 55.00 196 PHE A O 1
ATOM 1641 N N . LEU A 1 197 ? 10.525 -5.429 -22.183 1.00 60.81 197 LEU A N 1
ATOM 1642 C CA . LEU A 1 197 ? 11.044 -4.121 -21.771 1.00 60.81 197 LEU A CA 1
ATOM 1643 C C . LEU A 1 197 ? 9.961 -3.042 -21.835 1.00 60.81 197 LEU A C 1
ATOM 1645 O O . LEU A 1 197 ? 9.712 -2.438 -22.880 1.00 60.81 197 LEU A O 1
ATOM 1649 N N . GLU A 1 198 ? 9.370 -2.734 -20.681 1.00 62.59 198 GLU A N 1
ATOM 1650 C CA . GLU A 1 198 ? 8.401 -1.644 -20.575 1.00 62.59 198 GLU A CA 1
ATOM 1651 C C . GLU A 1 198 ? 9.104 -0.280 -20.420 1.00 62.59 198 GLU A C 1
ATOM 1653 O O . GLU A 1 198 ? 9.964 -0.111 -19.541 1.00 62.59 198 GLU A O 1
ATOM 1658 N N . PRO A 1 199 ? 8.765 0.728 -21.250 1.00 62.41 199 PRO A N 1
ATOM 1659 C CA . PRO A 1 199 ? 9.350 2.061 -21.164 1.00 62.41 199 PRO A CA 1
ATOM 1660 C C . PRO A 1 199 ? 8.885 2.807 -19.901 1.00 62.41 199 PRO A C 1
ATOM 1662 O O . PRO A 1 199 ? 7.711 3.145 -19.740 1.00 62.41 199 PRO A O 1
ATOM 1665 N N . TRP A 1 200 ? 9.834 3.150 -19.030 1.00 68.81 200 TRP A N 1
ATOM 1666 C CA . TRP A 1 200 ? 9.611 3.927 -17.810 1.00 68.81 200 TRP A CA 1
ATOM 1667 C C . TRP A 1 200 ? 9.731 5.430 -18.064 1.00 68.81 200 TRP A C 1
ATOM 1669 O O . TRP A 1 200 ? 10.700 5.893 -18.672 1.00 68.81 200 TRP A O 1
ATOM 1679 N N . CYS A 1 201 ? 8.804 6.223 -17.526 1.00 63.62 201 CYS A N 1
ATOM 1680 C CA . CYS A 1 201 ? 8.989 7.663 -17.403 1.00 63.62 201 CYS A CA 1
ATOM 1681 C C . CYS A 1 201 ? 9.660 7.999 -16.066 1.00 63.62 201 CYS A C 1
ATOM 1683 O O . CYS A 1 201 ? 9.289 7.478 -15.020 1.00 63.62 201 CYS A O 1
ATOM 1685 N N . SER A 1 202 ? 10.601 8.945 -16.077 1.00 67.00 202 SER A N 1
ATOM 1686 C CA . SER A 1 202 ? 11.274 9.455 -14.872 1.00 67.00 202 SER A CA 1
ATOM 1687 C C . SER A 1 202 ? 10.378 10.343 -13.993 1.00 67.00 202 SER A C 1
ATOM 1689 O O . SER A 1 202 ? 10.881 11.170 -13.232 1.00 67.00 202 SER A O 1
ATOM 1691 N N . SER A 1 203 ? 9.058 10.245 -14.145 1.00 80.31 203 SER A N 1
ATOM 1692 C CA . SER A 1 203 ? 8.069 11.048 -13.434 1.00 80.31 203 SER A CA 1
ATOM 1693 C C . SER A 1 203 ? 7.014 10.150 -12.798 1.00 80.31 203 SER A C 1
ATOM 1695 O O . SER A 1 203 ? 6.868 8.979 -13.150 1.00 80.31 203 SER A O 1
ATOM 1697 N N . PHE A 1 204 ? 6.303 10.711 -11.828 1.00 85.94 204 PHE A N 1
ATOM 1698 C CA . PHE A 1 204 ? 5.315 9.997 -11.033 1.00 85.94 204 PHE A CA 1
ATOM 1699 C C . PHE A 1 204 ? 3.948 10.644 -11.194 1.00 85.94 204 PHE A C 1
ATOM 1701 O O . PHE A 1 204 ? 3.857 11.856 -11.415 1.00 85.94 204 PHE A O 1
ATOM 1708 N N . HIS A 1 205 ? 2.905 9.844 -11.011 1.00 84.88 205 HIS A N 1
ATOM 1709 C CA . HIS A 1 205 ? 1.549 10.348 -10.870 1.00 84.88 205 HIS A CA 1
ATOM 1710 C C . HIS A 1 205 ? 1.414 11.236 -9.621 1.00 84.88 205 HIS A C 1
ATOM 1712 O O . HIS A 1 205 ? 2.252 11.223 -8.706 1.00 84.88 205 HIS A O 1
ATOM 1718 N N . VAL A 1 206 ? 0.350 12.040 -9.602 1.00 87.62 206 VAL A N 1
ATOM 1719 C CA . VAL A 1 206 ? -0.035 12.818 -8.420 1.00 87.62 206 VAL A CA 1
ATOM 1720 C C . VAL A 1 206 ? -0.446 11.840 -7.324 1.00 87.62 206 VAL A C 1
ATOM 1722 O O . VAL A 1 206 ? -1.251 10.952 -7.571 1.00 87.62 206 VAL A O 1
ATOM 1725 N N . GLU A 1 207 ? 0.114 11.990 -6.123 1.00 90.88 207 GLU A N 1
ATOM 1726 C CA . GLU A 1 207 ? -0.197 11.071 -5.023 1.00 90.88 207 GLU A CA 1
ATOM 1727 C C . GLU A 1 207 ? -1.647 11.272 -4.566 1.00 90.88 207 GLU A C 1
ATOM 1729 O O . GLU A 1 207 ? -2.051 12.410 -4.291 1.00 90.88 207 GLU A O 1
ATOM 1734 N N . ALA A 1 208 ? -2.377 10.168 -4.445 1.00 89.62 208 ALA A N 1
ATOM 1735 C CA . ALA A 1 208 ? -3.743 10.086 -3.948 1.00 89.62 208 ALA A CA 1
ATOM 1736 C C . ALA A 1 208 ? -3.886 8.867 -3.012 1.00 89.62 208 ALA A C 1
ATOM 1738 O O . ALA A 1 208 ? -2.887 8.319 -2.539 1.00 89.62 208 ALA A O 1
ATOM 1739 N N . MET A 1 209 ? -5.116 8.477 -2.665 1.00 87.69 209 MET A N 1
ATOM 1740 C CA . MET A 1 209 ? -5.344 7.412 -1.680 1.00 87.69 209 MET A CA 1
ATOM 1741 C C . MET A 1 209 ? -4.811 6.042 -2.116 1.00 87.69 209 MET A C 1
ATOM 1743 O O . MET A 1 209 ? -4.277 5.302 -1.296 1.00 87.69 209 MET A O 1
ATOM 1747 N N . ASP A 1 210 ? -4.856 5.755 -3.407 1.00 87.25 210 ASP A N 1
ATOM 1748 C CA . ASP A 1 210 ? -4.297 4.562 -4.043 1.00 87.25 210 ASP A CA 1
ATOM 1749 C C . ASP A 1 210 ? -2.773 4.410 -3.874 1.00 87.25 210 ASP A C 1
ATOM 1751 O O . ASP A 1 210 ? -2.209 3.353 -4.137 1.00 87.25 210 ASP A O 1
ATOM 1755 N N . CYS A 1 211 ? -2.081 5.452 -3.407 1.00 93.19 211 CYS A N 1
ATOM 1756 C CA . CYS A 1 211 ? -0.684 5.357 -2.996 1.00 93.19 211 CYS A CA 1
ATOM 1757 C C . CYS A 1 211 ? -0.502 4.624 -1.653 1.00 93.19 211 CYS A C 1
ATOM 1759 O O . CYS A 1 211 ? 0.636 4.332 -1.283 1.00 93.19 211 CYS A O 1
ATOM 1761 N N . ILE A 1 212 ? -1.581 4.337 -0.9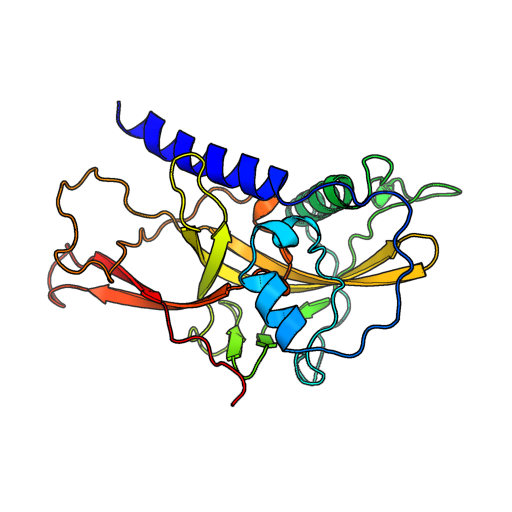13 1.00 94.38 212 ILE A N 1
ATOM 1762 C CA . ILE A 1 212 ? -1.596 3.416 0.230 1.00 94.38 212 ILE A CA 1
ATOM 1763 C C . ILE A 1 212 ? -1.924 2.017 -0.289 1.00 94.38 212 ILE A C 1
ATOM 1765 O O . ILE A 1 212 ? -3.063 1.709 -0.622 1.00 94.38 212 ILE A O 1
ATOM 1769 N N . VAL A 1 213 ? -0.912 1.157 -0.344 1.00 93.75 213 VAL A N 1
ATOM 1770 C CA . VAL A 1 213 ? -1.039 -0.195 -0.892 1.00 93.75 213 VAL A CA 1
ATOM 1771 C C . VAL A 1 213 ? -0.816 -1.214 0.224 1.00 93.75 213 VAL A C 1
ATOM 1773 O O . VAL A 1 213 ? 0.263 -1.204 0.823 1.00 93.75 213 VAL A O 1
ATOM 1776 N N . PRO A 1 214 ? -1.772 -2.114 0.521 1.00 94.31 214 PRO A N 1
ATOM 1777 C CA . PRO A 1 214 ? -1.517 -3.254 1.399 1.00 94.31 214 PRO A CA 1
ATOM 1778 C C . PRO A 1 214 ? -0.308 -4.050 0.906 1.00 94.31 214 PRO A C 1
ATOM 1780 O O . PRO A 1 214 ? -0.213 -4.348 -0.284 1.00 94.31 214 PRO A O 1
ATOM 1783 N N . VAL A 1 215 ? 0.631 -4.415 1.781 1.00 93.94 215 VAL A N 1
ATOM 1784 C CA . VAL A 1 215 ? 1.886 -5.052 1.326 1.00 93.94 215 VAL A CA 1
ATOM 1785 C C . VAL A 1 215 ? 1.666 -6.390 0.610 1.00 93.94 215 VAL A C 1
ATOM 1787 O O . VAL A 1 215 ? 2.428 -6.720 -0.296 1.00 93.94 215 VAL A O 1
ATOM 1790 N N . HIS A 1 216 ? 0.571 -7.090 0.920 1.00 90.25 216 HIS A N 1
ATOM 1791 C CA . HIS A 1 216 ? 0.102 -8.298 0.229 1.00 90.25 216 HIS A CA 1
ATOM 1792 C C . HIS A 1 216 ? -0.193 -8.078 -1.265 1.00 90.25 216 HIS A C 1
ATOM 1794 O O . HIS A 1 216 ? -0.197 -9.026 -2.043 1.00 90.25 216 HIS A O 1
ATOM 1800 N N . ARG A 1 217 ? -0.421 -6.828 -1.691 1.00 89.25 217 ARG A N 1
ATOM 1801 C CA . ARG A 1 217 ? -0.660 -6.457 -3.095 1.00 89.25 217 ARG A CA 1
ATOM 1802 C C . ARG A 1 217 ? 0.623 -6.203 -3.883 1.00 89.25 217 ARG A C 1
ATOM 1804 O O . ARG A 1 217 ? 0.555 -6.034 -5.100 1.00 89.25 217 ARG A O 1
ATOM 1811 N N . LEU A 1 218 ? 1.787 -6.171 -3.230 1.00 90.12 218 LEU A N 1
ATOM 1812 C CA . LEU A 1 218 ? 3.062 -6.096 -3.938 1.00 90.12 218 LEU A CA 1
ATOM 1813 C C . LEU A 1 218 ? 3.307 -7.434 -4.644 1.00 90.12 218 LEU A C 1
ATOM 1815 O O . LEU A 1 218 ? 3.613 -8.445 -4.016 1.00 90.12 218 LEU A O 1
ATOM 1819 N N . TYR A 1 219 ? 3.153 -7.432 -5.965 1.00 85.75 219 TYR A N 1
ATOM 1820 C CA . TYR A 1 219 ? 3.252 -8.628 -6.793 1.00 85.75 219 TYR A CA 1
ATOM 1821 C C . TYR A 1 219 ? 4.690 -9.141 -6.886 1.00 85.75 219 TYR A C 1
ATOM 1823 O O . TYR A 1 219 ? 4.938 -10.338 -6.739 1.00 85.75 219 TYR A O 1
ATOM 1831 N N . GLY A 1 220 ? 5.634 -8.233 -7.130 1.00 87.25 220 GLY A N 1
ATOM 1832 C CA . GLY A 1 220 ? 7.033 -8.566 -7.354 1.00 87.25 220 GLY A CA 1
ATOM 1833 C C . GLY A 1 220 ? 7.924 -7.332 -7.401 1.00 87.25 220 GLY A C 1
ATOM 1834 O O . GLY A 1 220 ? 7.454 -6.203 -7.545 1.00 87.25 220 GLY A O 1
ATOM 1835 N N . GLN A 1 221 ? 9.230 -7.548 -7.265 1.00 90.31 221 GLN A N 1
ATOM 1836 C CA . GLN A 1 221 ? 10.226 -6.489 -7.405 1.00 90.31 221 GLN A CA 1
ATOM 1837 C C . GLN A 1 221 ? 10.482 -6.168 -8.870 1.00 90.31 221 GLN A C 1
ATOM 1839 O O . GLN A 1 221 ? 10.439 -7.052 -9.724 1.00 90.31 221 GLN A O 1
ATOM 1844 N N . VAL A 1 222 ? 10.866 -4.924 -9.137 1.00 86.81 222 VAL A N 1
ATOM 1845 C CA . VAL A 1 222 ? 11.343 -4.533 -10.462 1.00 86.81 222 VAL A CA 1
ATOM 1846 C C . VAL A 1 222 ? 12.704 -3.866 -10.396 1.00 86.81 222 VAL A C 1
ATOM 1848 O O . VAL A 1 222 ? 13.051 -3.182 -9.427 1.00 86.81 222 VAL A O 1
ATOM 1851 N N . ALA A 1 223 ? 13.490 -4.070 -11.446 1.00 84.12 223 ALA A N 1
ATOM 1852 C CA . ALA A 1 223 ? 14.689 -3.297 -11.704 1.00 84.12 223 ALA A CA 1
ATOM 1853 C C . ALA A 1 223 ? 14.350 -2.127 -12.627 1.00 84.12 223 ALA A C 1
ATOM 1855 O O . ALA A 1 223 ? 13.659 -2.288 -13.628 1.00 84.12 223 ALA A O 1
ATOM 1856 N N . VAL A 1 224 ? 14.879 -0.954 -12.291 1.00 80.25 224 VAL A N 1
ATOM 1857 C CA . VAL A 1 224 ? 14.795 0.245 -13.123 1.00 80.25 224 VAL A CA 1
ATOM 1858 C C . VAL A 1 224 ? 16.182 0.494 -13.701 1.00 80.25 224 VAL A C 1
ATOM 1860 O O . VAL A 1 224 ? 17.137 0.712 -12.950 1.00 80.25 224 VAL A O 1
ATOM 1863 N N . VAL A 1 225 ? 16.315 0.416 -15.025 1.00 76.94 225 VAL A N 1
ATOM 1864 C CA . VAL A 1 225 ? 17.613 0.435 -15.718 1.00 76.94 225 VAL A CA 1
ATOM 1865 C C . VAL A 1 225 ? 17.614 1.499 -16.805 1.00 76.94 225 VAL A C 1
ATOM 1867 O O . VAL A 1 225 ? 16.642 1.649 -17.536 1.00 76.94 225 VAL A O 1
ATOM 1870 N N . LYS A 1 226 ? 18.719 2.239 -16.944 1.00 75.50 226 LYS A N 1
ATOM 1871 C CA . LYS A 1 226 ? 18.917 3.122 -18.099 1.00 75.50 226 LYS A CA 1
ATOM 1872 C C . LYS A 1 226 ? 19.379 2.295 -19.297 1.00 75.50 226 LYS A C 1
ATOM 1874 O O . LYS A 1 226 ? 20.431 1.666 -19.239 1.00 75.50 226 LYS A O 1
ATOM 1879 N N . TYR A 1 227 ? 18.602 2.322 -20.368 1.00 65.44 227 TYR A N 1
ATOM 1880 C CA . TYR A 1 227 ? 18.847 1.631 -21.624 1.00 65.44 227 TYR A CA 1
ATOM 1881 C C . TYR A 1 227 ? 19.187 2.638 -22.736 1.00 65.44 227 TYR A C 1
ATOM 1883 O O . TYR A 1 227 ? 18.455 3.605 -22.968 1.00 65.44 227 TYR A O 1
ATOM 1891 N N . GLY A 1 228 ? 20.306 2.413 -23.430 1.00 63.69 228 GLY A N 1
ATOM 1892 C CA . GLY A 1 228 ? 20.811 3.263 -24.516 1.00 63.69 228 GLY A CA 1
ATOM 1893 C C . GLY A 1 228 ? 22.281 3.660 -24.343 1.00 63.69 228 GLY A C 1
ATOM 1894 O O . GLY A 1 228 ? 22.884 3.434 -23.294 1.00 63.69 228 GLY A O 1
ATOM 1895 N N . ALA A 1 229 ? 22.880 4.246 -25.386 1.00 53.75 229 ALA A N 1
ATOM 1896 C CA . ALA A 1 229 ? 24.296 4.611 -25.383 1.00 53.75 229 ALA A CA 1
ATOM 1897 C C . ALA A 1 229 ? 24.613 5.617 -24.262 1.00 53.75 229 ALA A C 1
ATOM 1899 O O . ALA A 1 229 ? 24.030 6.702 -24.210 1.00 53.75 229 ALA A O 1
ATOM 1900 N N . GLN A 1 230 ? 25.591 5.266 -23.420 1.00 49.03 230 GLN A N 1
ATOM 1901 C CA . GLN A 1 230 ? 26.069 5.971 -22.215 1.00 49.03 230 GLN A CA 1
ATOM 1902 C C . GLN A 1 230 ? 26.408 7.469 -22.393 1.00 49.03 230 GLN A C 1
ATOM 1904 O O . GLN A 1 230 ? 26.647 8.157 -21.405 1.00 49.03 230 GLN A O 1
ATOM 1909 N N . ARG A 1 231 ? 26.448 7.974 -23.635 1.00 46.09 231 ARG A N 1
ATOM 1910 C CA . ARG A 1 231 ? 26.803 9.354 -24.008 1.00 46.09 231 ARG A CA 1
ATOM 1911 C C . ARG A 1 231 ? 25.721 10.112 -24.789 1.00 46.09 231 ARG A C 1
ATOM 1913 O O . ARG A 1 231 ? 25.975 11.238 -25.200 1.00 46.09 231 ARG A O 1
ATOM 1920 N N . SER A 1 232 ? 24.536 9.537 -25.010 1.00 50.06 232 SER A N 1
ATOM 1921 C CA . SER A 1 232 ? 23.444 10.254 -25.685 1.00 50.06 232 SER A CA 1
ATOM 1922 C C . SER A 1 232 ? 22.476 10.875 -24.676 1.00 50.06 232 SER A C 1
ATOM 1924 O O . SER A 1 232 ? 22.141 10.260 -23.664 1.00 50.06 232 SER A O 1
ATOM 1926 N N . THR A 1 233 ? 21.946 12.053 -24.998 1.00 52.94 233 THR A N 1
ATOM 1927 C CA . THR A 1 233 ? 20.816 12.696 -24.302 1.00 52.94 233 THR A CA 1
ATOM 1928 C C . THR A 1 233 ? 19.508 11.895 -24.384 1.00 52.94 233 THR A C 1
ATOM 1930 O O . THR A 1 233 ? 18.520 12.285 -23.774 1.00 52.94 233 THR A O 1
ATOM 1933 N N . ASN A 1 234 ? 19.504 10.760 -25.096 1.00 55.72 234 ASN A N 1
ATOM 1934 C CA . ASN A 1 234 ? 18.336 9.926 -25.381 1.00 55.72 234 ASN A CA 1
ATOM 1935 C C . ASN A 1 234 ? 18.322 8.612 -24.579 1.00 55.72 234 ASN A C 1
ATOM 1937 O O . ASN A 1 234 ? 17.631 7.668 -24.968 1.00 55.72 234 ASN A O 1
ATOM 1941 N N . ALA A 1 235 ? 19.103 8.507 -23.496 1.00 58.78 235 ALA A N 1
ATOM 1942 C CA . ALA A 1 235 ? 19.061 7.341 -22.615 1.00 58.78 235 ALA A CA 1
ATOM 1943 C C . ALA A 1 235 ? 17.647 7.178 -22.037 1.00 58.78 235 ALA A C 1
ATOM 1945 O O . ALA A 1 235 ? 17.159 8.033 -21.296 1.00 58.78 235 ALA A O 1
ATOM 1946 N N . ARG A 1 236 ? 16.991 6.072 -22.389 1.00 67.06 236 ARG A N 1
ATOM 1947 C CA . ARG A 1 236 ? 15.653 5.735 -21.903 1.00 67.06 236 ARG A CA 1
ATOM 1948 C C . ARG A 1 236 ? 15.782 4.990 -20.598 1.00 67.06 236 ARG A C 1
ATOM 1950 O O . ARG A 1 236 ? 16.815 4.390 -20.323 1.00 67.06 236 ARG A O 1
ATOM 1957 N N . THR A 1 237 ? 14.738 5.007 -19.793 1.00 72.56 237 THR A N 1
ATOM 1958 C CA . THR A 1 237 ? 14.690 4.129 -18.633 1.00 72.56 237 THR A CA 1
ATOM 1959 C C . THR A 1 237 ? 13.652 3.051 -18.881 1.00 72.56 237 THR A C 1
ATOM 1961 O O . THR A 1 237 ? 12.620 3.317 -19.489 1.00 72.56 237 THR A O 1
ATOM 1964 N N . VAL A 1 238 ? 13.957 1.833 -18.461 1.00 74.06 238 VAL A N 1
ATOM 1965 C CA . VAL A 1 238 ? 13.110 0.654 -18.635 1.00 74.06 238 VAL A CA 1
ATOM 1966 C C . VAL A 1 238 ? 12.866 -0.007 -17.290 1.00 74.06 238 VAL A C 1
ATOM 1968 O O . VAL A 1 238 ? 13.721 0.057 -16.397 1.00 74.06 238 VAL A O 1
ATOM 1971 N N . VAL A 1 239 ? 11.699 -0.630 -17.158 1.00 75.00 239 VAL A N 1
ATOM 1972 C CA . VAL A 1 239 ? 11.354 -1.486 -16.024 1.00 75.00 239 VAL A CA 1
ATOM 1973 C C . VAL A 1 239 ? 11.514 -2.940 -16.449 1.00 75.00 239 VAL A C 1
ATOM 1975 O O . VAL A 1 239 ? 11.034 -3.335 -17.506 1.00 75.00 239 VAL A O 1
ATOM 1978 N N . ILE A 1 240 ? 12.197 -3.726 -15.621 1.00 78.50 240 ILE A N 1
ATOM 1979 C CA . ILE A 1 240 ? 12.365 -5.167 -15.809 1.00 78.50 240 ILE A CA 1
ATOM 1980 C C . ILE A 1 240 ? 11.784 -5.863 -14.585 1.00 78.50 240 ILE A C 1
ATOM 1982 O O . ILE A 1 240 ? 12.272 -5.665 -13.466 1.00 78.50 240 ILE A O 1
ATOM 1986 N N . SER A 1 241 ? 10.758 -6.684 -14.795 1.00 80.25 241 SER A N 1
ATOM 1987 C CA . SER A 1 241 ? 10.196 -7.539 -13.751 1.00 80.25 241 SER A CA 1
ATOM 1988 C C . SER A 1 241 ? 11.247 -8.539 -13.280 1.00 80.25 241 SER A C 1
ATOM 1990 O O . SER A 1 241 ? 11.853 -9.249 -14.083 1.00 80.25 241 SER A O 1
ATOM 1992 N N . LEU A 1 242 ? 11.497 -8.587 -11.972 1.00 80.38 242 LEU A N 1
ATOM 1993 C CA . LEU A 1 242 ? 12.415 -9.565 -11.401 1.00 80.38 242 LEU A CA 1
ATOM 1994 C C . LEU A 1 242 ? 11.658 -10.858 -11.084 1.00 80.38 242 LEU A C 1
ATOM 1996 O O . LEU A 1 242 ? 10.504 -10.787 -10.655 1.00 80.38 242 LEU A O 1
ATOM 2000 N N . PRO A 1 243 ? 12.298 -12.033 -11.235 1.00 74.88 243 PRO A N 1
ATOM 2001 C CA . PRO A 1 243 ? 11.673 -13.300 -10.891 1.00 74.88 243 PRO A CA 1
ATOM 2002 C C . PRO A 1 243 ? 11.103 -13.271 -9.475 1.00 74.88 243 PRO A C 1
ATOM 2004 O O . PRO A 1 243 ? 11.795 -12.930 -8.504 1.00 74.88 243 PRO A O 1
ATOM 2007 N N . LYS A 1 244 ? 9.829 -13.644 -9.361 1.00 72.62 244 LYS A N 1
ATOM 2008 C CA . LYS A 1 244 ? 9.208 -13.871 -8.066 1.00 72.62 244 LYS A CA 1
ATOM 2009 C C . LYS A 1 244 ? 9.780 -15.154 -7.488 1.00 72.62 244 LYS A C 1
ATOM 2011 O O . LYS A 1 244 ? 9.751 -16.191 -8.146 1.00 72.62 244 LYS A O 1
ATOM 2016 N N . LYS A 1 245 ? 10.329 -15.082 -6.277 1.00 69.00 245 LYS A N 1
ATOM 2017 C CA . LYS A 1 245 ? 10.718 -16.301 -5.573 1.00 69.00 245 LYS A CA 1
ATOM 2018 C C . LYS A 1 245 ? 9.438 -17.026 -5.178 1.00 69.00 245 LYS A C 1
ATOM 2020 O O . LYS A 1 245 ? 8.602 -16.463 -4.477 1.00 69.00 245 LYS A O 1
ATOM 2025 N N . LEU A 1 246 ? 9.282 -18.236 -5.691 1.00 62.34 246 LEU A N 1
ATOM 2026 C CA . LEU A 1 246 ? 8.303 -19.195 -5.209 1.00 62.34 246 LEU A CA 1
ATOM 2027 C C . LEU A 1 246 ? 9.010 -20.025 -4.139 1.00 62.34 246 LEU A C 1
ATOM 2029 O O . LEU A 1 246 ? 10.195 -20.326 -4.298 1.00 62.34 246 LEU A O 1
ATOM 2033 N N . LEU A 1 247 ? 8.319 -20.338 -3.044 1.00 56.22 247 LEU A N 1
ATOM 2034 C CA . LEU A 1 247 ? 8.839 -21.308 -2.083 1.00 56.22 247 LEU A CA 1
ATOM 2035 C C . LEU A 1 247 ? 9.037 -22.633 -2.822 1.00 56.22 247 LEU A C 1
ATOM 2037 O O . LEU A 1 247 ? 8.139 -23.068 -3.546 1.00 56.22 247 LEU A O 1
ATOM 2041 N N . ALA A 1 248 ? 10.246 -23.177 -2.708 1.00 46.91 248 ALA A N 1
ATOM 2042 C CA . ALA A 1 248 ? 10.614 -24.483 -3.238 1.00 46.91 248 ALA A CA 1
ATOM 2043 C C . ALA A 1 248 ? 10.179 -25.590 -2.275 1.00 46.91 248 ALA A C 1
ATOM 2045 O O . ALA A 1 248 ? 10.205 -25.331 -1.049 1.00 46.91 248 ALA A O 1
#

Secondary structure (DSSP, 8-state):
-THHHHHHHHHHHHHHHHHHS-PPPS----------HHHHHHHHH-HHHHTT--S-SPPPTT-S-SSPPPPEEPPHHHHHHHHHHHHHHH-TT-B-GGG-BTTB-B--SEEEEESEEEETTEEEE-TTSS--TTSEEEEEEE-TT-SSEEEEEEEEEEEEEEEEEETTEEEEEEEEEEEEEEE--STT----S-TT-EEEEEEEPPP-GGGEEEGGGEEEEEEEEEES-TT-TT-EEEEEEPPPPPP-